Protein AF-A0ABD1KFH9-F1 (afdb_monomer_lite)

Organism: NCBI:txid363190

Sequence (187 aa):
MAISSPLLQLLVLVASTACGVHTNLSTFLCDWDARNDMNQAKSLRTSMKDCSDLSRLPSRIRLPVTKIQKADWESRPFQDRMAEILQSLRNLVQDVKDARKLVQAGCSSSLLERLEHNANSYQVILTHRTITVVIQQLYPTEVTSPPLTQKEPYEETDDLDKVLRYFDKLLSGRLEWLITELNLSCS

Foldseek 3Di:
DDPPDVVVVVVVVVVVVVVVLVVVLLCCLQPPVSLVVLLCLVVLLVLVVVPPPQQFQPFWAKAFDPPQDPVNLVVDALVVLLVVLLVRLVSLLVRLVVSLVVDDPDSSNVSSVSSNVSSVVVNCSSPPPVNVVLCCVLRPDDPPDDPPPPPGDIDIGRHVNVVSVSSSCSRVPSVVVSSVSSNPPRD

Secondary structure (DSSP, 8-state):
-----HHHHHHHHHHHHHHHHHHHHHHHHH-HHHHHHH-THHHHHHHHHH-TT-SS-SSPEEEE-----HHHHHTS-HHHHHHHHHHHHHHHHHHHHHHHTTSPTTHHHHHHHHHHHHHHHHHHHHT-HHHHHHHHHHS---S-PPP------EEEE--HHHHHHHHHHIIIIIIHHHHHHHGGG--

Structure (mmCIF, N/CA/C/O backbone):
data_AF-A0ABD1KFH9-F1
#
_entry.id   AF-A0ABD1KFH9-F1
#
loop_
_atom_site.group_PDB
_atom_site.id
_atom_site.type_symbol
_atom_site.label_atom_id
_atom_site.label_alt_id
_atom_site.label_comp_id
_atom_site.label_asym_id
_atom_site.label_entity_id
_atom_site.label_seq_id
_atom_site.pdbx_PDB_ins_code
_atom_site.Cartn_x
_atom_site.Cartn_y
_atom_site.Cartn_z
_atom_site.occupancy
_atom_site.B_iso_or_equiv
_atom_site.auth_seq_id
_atom_site.auth_comp_id
_atom_site.auth_asym_id
_atom_site.auth_atom_id
_atom_site.pdbx_PDB_model_num
ATOM 1 N N . MET A 1 1 ? 47.916 14.830 16.866 1.00 34.19 1 MET A N 1
ATOM 2 C CA . MET A 1 1 ? 47.254 16.135 16.658 1.00 34.19 1 MET A CA 1
ATOM 3 C C . MET A 1 1 ? 45.917 15.868 15.990 1.00 34.19 1 MET A C 1
ATOM 5 O O . MET A 1 1 ? 45.906 15.403 14.859 1.00 34.19 1 MET A O 1
ATOM 9 N N . ALA A 1 2 ? 44.811 16.037 16.716 1.00 47.78 2 ALA A N 1
ATOM 10 C CA . ALA A 1 2 ? 43.472 15.855 16.164 1.00 47.78 2 ALA A CA 1
ATOM 11 C C . ALA A 1 2 ? 43.100 17.117 15.377 1.00 47.78 2 ALA A C 1
ATOM 13 O O . ALA A 1 2 ? 43.014 18.200 15.950 1.00 47.78 2 ALA A O 1
ATOM 14 N N . ILE A 1 3 ? 42.935 16.992 14.061 1.00 44.94 3 ILE A N 1
ATOM 15 C CA . ILE A 1 3 ? 42.500 18.099 13.208 1.00 44.94 3 ILE A CA 1
ATOM 16 C C . ILE A 1 3 ? 40.976 18.191 13.349 1.00 44.94 3 ILE A C 1
ATOM 18 O O . ILE A 1 3 ? 40.230 17.576 12.591 1.00 44.94 3 ILE A O 1
ATOM 22 N N . SER A 1 4 ? 40.500 18.923 14.359 1.00 56.94 4 SER A N 1
ATOM 23 C CA . SER A 1 4 ? 39.080 19.245 14.531 1.00 56.94 4 SER A CA 1
ATOM 24 C C . SER A 1 4 ? 38.704 20.398 13.598 1.00 56.94 4 SER A C 1
ATOM 26 O O . SER A 1 4 ? 38.527 21.537 14.026 1.00 56.94 4 SER A O 1
ATOM 28 N N . SER A 1 5 ? 38.650 20.122 12.296 1.00 63.22 5 SER A N 1
ATOM 29 C CA . SER A 1 5 ? 38.118 21.082 11.332 1.00 63.22 5 SER A CA 1
ATOM 30 C C . SER A 1 5 ? 36.595 20.918 11.242 1.00 63.22 5 SER A C 1
ATOM 32 O O . SER A 1 5 ? 36.126 19.821 10.919 1.00 63.22 5 SER A O 1
ATOM 34 N N . PRO A 1 6 ? 35.804 21.979 11.485 1.00 62.78 6 PRO A N 1
ATOM 35 C CA . PRO A 1 6 ? 34.345 21.919 11.388 1.00 62.78 6 PRO A CA 1
ATOM 36 C C . PRO A 1 6 ? 33.874 21.595 9.962 1.00 62.78 6 PRO A C 1
ATOM 38 O O . PRO A 1 6 ? 32.821 20.994 9.788 1.00 62.78 6 PRO A O 1
ATOM 41 N N . LEU A 1 7 ? 34.683 21.905 8.940 1.00 58.53 7 LEU A N 1
ATOM 42 C CA . LEU A 1 7 ? 34.425 21.527 7.546 1.00 58.53 7 LEU A CA 1
ATOM 43 C C . LEU A 1 7 ? 34.559 20.016 7.316 1.00 58.53 7 LEU A C 1
ATOM 45 O O . LEU A 1 7 ? 33.756 19.439 6.593 1.00 58.53 7 LEU A O 1
ATOM 49 N N . LEU A 1 8 ? 35.531 19.361 7.960 1.00 58.06 8 LEU A N 1
ATOM 50 C CA . LEU A 1 8 ? 35.684 17.901 7.911 1.00 58.06 8 LEU A CA 1
ATOM 51 C C . LEU A 1 8 ? 34.534 17.201 8.642 1.00 58.06 8 LEU A C 1
ATOM 53 O O . LEU A 1 8 ? 34.023 16.204 8.148 1.00 58.06 8 LEU A O 1
ATOM 57 N N . GLN A 1 9 ? 34.078 17.751 9.770 1.00 58.88 9 GLN A N 1
ATOM 58 C CA . GLN A 1 9 ? 32.893 17.241 10.467 1.00 58.88 9 GLN A CA 1
ATOM 59 C C . GLN A 1 9 ? 31.622 17.411 9.624 1.00 58.88 9 GLN A C 1
ATOM 61 O O . GLN A 1 9 ? 30.823 16.480 9.548 1.00 58.88 9 GLN A O 1
ATOM 66 N N . LEU A 1 10 ? 31.467 18.545 8.929 1.00 57.22 10 LEU A N 1
ATOM 67 C CA . LEU A 1 10 ? 30.357 18.757 7.997 1.00 57.22 10 LEU A CA 1
ATOM 68 C C . LEU A 1 10 ? 30.408 17.772 6.823 1.00 57.22 10 LEU A C 1
ATOM 70 O O . LEU A 1 10 ? 29.393 17.172 6.492 1.00 57.22 10 LEU A O 1
ATOM 74 N N . LEU A 1 11 ? 31.582 17.562 6.222 1.00 54.56 11 LEU A N 1
ATOM 75 C CA . LEU A 1 11 ? 31.763 16.619 5.115 1.00 54.56 11 LEU A CA 1
ATOM 76 C C . LEU A 1 11 ? 31.495 15.171 5.544 1.00 54.56 11 LEU A C 1
ATOM 78 O O . LEU A 1 11 ? 30.876 14.429 4.790 1.00 54.56 11 LEU A O 1
ATOM 82 N N . VAL A 1 12 ? 31.885 14.778 6.760 1.00 58.19 12 VAL A N 1
ATOM 83 C CA . VAL A 1 12 ? 31.585 13.449 7.320 1.00 58.19 12 VAL A CA 1
ATOM 84 C C . VAL A 1 12 ? 30.091 13.289 7.615 1.00 58.19 12 VAL A C 1
ATOM 86 O O . VAL A 1 12 ? 29.535 12.228 7.338 1.00 58.19 12 VAL A O 1
ATOM 89 N N . LEU A 1 13 ? 29.402 14.325 8.105 1.00 50.19 13 LEU A N 1
ATOM 90 C CA . LEU A 1 13 ? 27.944 14.296 8.285 1.00 50.19 13 LEU A CA 1
ATOM 91 C C . LEU A 1 13 ? 27.195 14.241 6.944 1.00 50.19 13 LEU A C 1
ATOM 93 O O . LEU A 1 13 ? 26.239 13.483 6.796 1.00 50.19 13 LEU A O 1
ATOM 97 N N . VAL A 1 14 ? 27.639 14.997 5.941 1.00 52.28 14 VAL A N 1
ATOM 98 C CA . VAL A 1 14 ? 27.030 14.999 4.601 1.00 52.28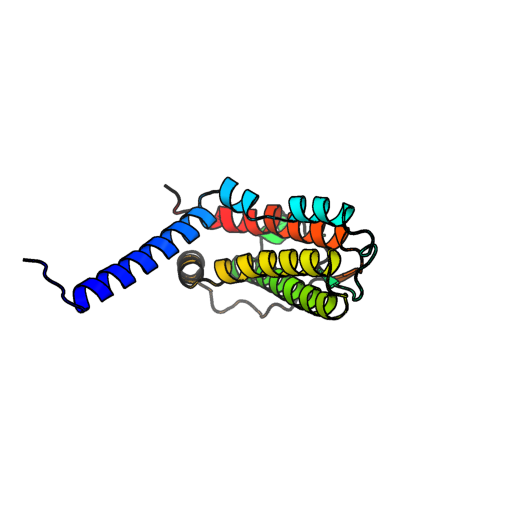 14 VAL A CA 1
ATOM 99 C C . VAL A 1 14 ? 27.292 13.673 3.884 1.00 52.28 14 VAL A C 1
ATOM 101 O O . VAL A 1 14 ? 26.379 13.110 3.289 1.00 52.28 14 VAL A O 1
ATOM 104 N N . ALA A 1 15 ? 28.500 13.119 3.994 1.00 49.00 15 ALA A N 1
ATOM 105 C CA . ALA A 1 15 ? 28.825 11.816 3.428 1.00 49.00 15 ALA A CA 1
ATOM 106 C C . ALA A 1 15 ? 28.076 10.677 4.134 1.00 49.00 15 ALA A C 1
ATOM 108 O O . ALA A 1 15 ? 27.590 9.775 3.465 1.00 49.00 15 ALA A O 1
ATOM 109 N N . SER A 1 16 ? 27.929 10.714 5.463 1.00 48.91 16 SER A N 1
ATOM 110 C CA . SER A 1 16 ? 27.213 9.666 6.211 1.00 48.91 16 SER A CA 1
ATOM 111 C C . SER A 1 16 ? 25.697 9.718 6.007 1.00 48.91 16 SER A C 1
ATOM 113 O O . SER A 1 16 ? 25.075 8.668 5.866 1.00 48.91 16 SER A O 1
ATOM 115 N N . THR A 1 17 ? 25.101 10.908 5.894 1.00 45.97 17 THR A N 1
ATOM 116 C CA . THR A 1 17 ? 23.682 11.058 5.520 1.00 45.97 17 THR A CA 1
ATOM 117 C C . THR A 1 17 ? 23.429 10.657 4.069 1.00 45.97 17 THR A C 1
ATOM 119 O O . THR A 1 17 ? 22.472 9.935 3.805 1.00 45.97 17 THR A O 1
ATOM 122 N N . ALA A 1 18 ? 24.312 11.028 3.136 1.00 45.12 18 ALA A N 1
ATOM 123 C CA . ALA A 1 18 ? 24.234 10.569 1.751 1.00 45.12 18 ALA A CA 1
ATOM 124 C C . ALA A 1 18 ? 24.382 9.042 1.652 1.00 45.12 18 ALA A C 1
ATOM 126 O O . ALA A 1 18 ? 23.597 8.402 0.958 1.00 45.12 18 ALA A O 1
ATOM 127 N N . CYS A 1 19 ? 25.325 8.447 2.387 1.00 41.94 19 CYS A N 1
ATOM 128 C CA . CYS A 1 19 ? 25.547 7.003 2.387 1.00 41.94 19 CYS A CA 1
ATOM 129 C C . CYS A 1 19 ? 24.371 6.250 3.033 1.00 41.94 19 CYS A C 1
ATOM 131 O O . CYS A 1 19 ? 23.867 5.308 2.436 1.00 41.94 19 CYS A O 1
ATOM 133 N N . GLY A 1 20 ? 23.852 6.707 4.181 1.00 49.06 20 GLY A N 1
ATOM 134 C CA . GLY A 1 20 ? 22.707 6.081 4.862 1.00 49.06 20 GLY A CA 1
ATOM 135 C C . GLY A 1 20 ? 21.381 6.183 4.094 1.00 49.06 20 GLY A C 1
ATOM 136 O O . GLY A 1 20 ? 20.550 5.278 4.135 1.00 49.06 20 GLY A O 1
ATOM 137 N N . VAL A 1 21 ? 21.181 7.267 3.339 1.00 50.03 21 VAL A N 1
ATOM 138 C CA . VAL A 1 21 ? 20.036 7.399 2.423 1.00 50.03 21 VAL A CA 1
ATOM 139 C C . VAL A 1 21 ? 20.216 6.499 1.195 1.00 50.03 21 VAL A C 1
ATOM 141 O O . VAL A 1 21 ? 19.254 5.869 0.758 1.00 50.03 21 VAL A O 1
ATOM 144 N N . HIS A 1 22 ? 21.442 6.375 0.675 1.00 50.69 22 HIS A N 1
ATOM 145 C CA . HIS A 1 22 ? 21.763 5.429 -0.396 1.00 50.69 22 HIS A CA 1
ATOM 146 C C . HIS A 1 22 ? 21.581 3.966 0.033 1.00 50.69 22 HIS A C 1
ATOM 148 O O . HIS A 1 22 ? 21.042 3.190 -0.754 1.00 50.69 22 HIS A O 1
ATOM 154 N N . THR A 1 23 ? 21.959 3.584 1.259 1.00 56.56 23 THR A N 1
A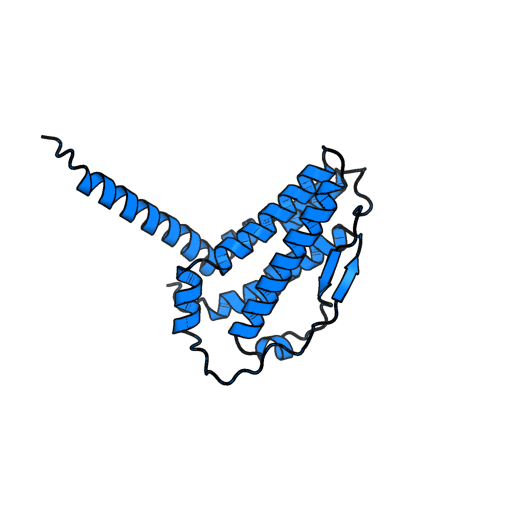TOM 155 C CA . THR A 1 23 ? 21.769 2.210 1.749 1.00 56.56 23 THR A CA 1
ATOM 156 C C . THR A 1 23 ? 20.291 1.867 1.880 1.00 56.56 23 THR A C 1
ATOM 15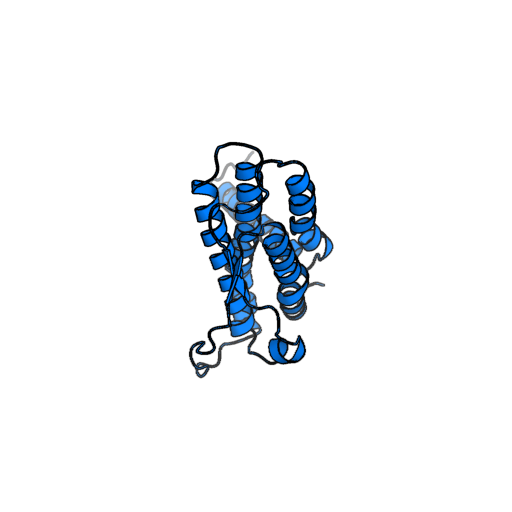8 O O . THR A 1 23 ? 19.872 0.851 1.348 1.00 56.56 23 THR A O 1
ATOM 161 N N . ASN A 1 24 ? 19.471 2.739 2.477 1.00 66.88 24 ASN A N 1
ATOM 162 C CA . ASN A 1 24 ? 18.040 2.466 2.662 1.00 66.88 24 ASN A CA 1
ATOM 163 C C . ASN A 1 24 ? 17.271 2.382 1.334 1.00 66.88 24 ASN A C 1
ATOM 165 O O . ASN A 1 24 ? 16.341 1.588 1.204 1.00 66.88 24 ASN A O 1
ATOM 169 N N . LEU A 1 25 ? 17.658 3.184 0.340 1.00 75.19 25 LEU A N 1
ATOM 170 C CA . LEU A 1 25 ? 17.024 3.175 -0.975 1.00 75.19 25 LEU A CA 1
ATOM 171 C C . LEU A 1 25 ? 17.464 1.990 -1.836 1.00 75.19 25 LEU A C 1
ATOM 173 O O . LEU A 1 25 ? 16.636 1.398 -2.522 1.00 75.19 25 LEU A O 1
ATOM 177 N N . SER A 1 26 ? 18.755 1.650 -1.792 1.00 75.38 26 SER A N 1
ATOM 178 C CA . SER A 1 26 ? 19.293 0.463 -2.460 1.00 75.38 26 SER A CA 1
ATOM 179 C C . SER A 1 26 ? 18.664 -0.799 -1.881 1.00 75.38 26 SER A C 1
ATOM 181 O O . SER A 1 26 ? 18.141 -1.614 -2.629 1.00 75.38 26 SER A O 1
ATOM 183 N N . THR A 1 27 ? 18.588 -0.906 -0.551 1.00 83.06 27 THR A N 1
ATOM 184 C CA . THR A 1 27 ? 17.855 -1.983 0.121 1.00 83.06 27 THR A CA 1
ATOM 185 C C . THR A 1 27 ? 16.394 -2.002 -0.323 1.00 83.06 27 THR A C 1
ATOM 187 O O . THR A 1 27 ? 15.903 -3.045 -0.725 1.00 83.06 27 THR A O 1
ATOM 190 N N . PHE A 1 28 ? 15.702 -0.859 -0.372 1.00 86.56 28 PHE A N 1
ATOM 191 C CA . PHE A 1 28 ? 14.324 -0.847 -0.861 1.00 86.56 28 PHE A CA 1
ATOM 192 C C . PHE A 1 28 ? 14.188 -1.334 -2.313 1.00 86.56 28 PHE A C 1
ATOM 194 O O . PHE A 1 28 ? 13.268 -2.085 -2.595 1.00 86.56 28 PHE A O 1
ATOM 201 N N . LEU A 1 29 ? 15.059 -0.939 -3.244 1.00 85.31 29 LEU A N 1
ATOM 202 C CA . LEU A 1 29 ? 14.936 -1.329 -4.658 1.00 85.31 29 LEU A CA 1
ATOM 203 C C . LEU A 1 29 ? 15.411 -2.764 -4.925 1.00 85.31 29 LEU A C 1
ATOM 205 O O . LEU A 1 29 ? 14.756 -3.504 -5.659 1.00 85.31 29 LEU A O 1
ATOM 209 N N . CYS A 1 30 ? 16.515 -3.170 -4.306 1.00 86.31 30 CYS A N 1
ATOM 210 C CA . CYS A 1 30 ? 17.215 -4.411 -4.626 1.00 86.31 30 CYS A CA 1
ATOM 211 C C . CYS A 1 30 ? 16.825 -5.592 -3.729 1.00 86.31 30 CYS A C 1
ATOM 213 O O . CYS A 1 30 ? 16.979 -6.738 -4.145 1.00 86.31 30 CYS A O 1
ATOM 215 N N . ASP A 1 31 ? 16.329 -5.341 -2.515 1.00 89.38 31 ASP A N 1
ATOM 216 C CA . ASP A 1 31 ? 16.048 -6.385 -1.530 1.00 89.38 31 ASP A CA 1
ATOM 217 C C . ASP A 1 31 ? 14.536 -6.616 -1.398 1.00 89.38 31 ASP A C 1
ATOM 219 O O . ASP A 1 31 ? 13.791 -5.825 -0.809 1.00 89.38 31 ASP A O 1
ATOM 223 N N . TRP A 1 32 ? 14.080 -7.721 -1.991 1.00 90.31 32 TRP A N 1
ATOM 224 C CA . TRP A 1 32 ? 12.686 -8.144 -1.902 1.00 90.31 32 TRP A CA 1
ATOM 225 C C . TRP A 1 32 ? 12.290 -8.522 -0.471 1.00 90.31 32 TRP A C 1
ATOM 227 O O . TRP A 1 32 ? 11.186 -8.172 -0.053 1.00 90.31 32 TRP A O 1
ATOM 237 N N . ASP A 1 33 ? 13.173 -9.176 0.290 1.00 90.75 33 ASP A N 1
ATOM 238 C CA . ASP A 1 33 ? 12.887 -9.577 1.670 1.00 90.75 33 ASP A CA 1
ATOM 239 C C . ASP A 1 33 ? 12.694 -8.333 2.545 1.00 90.75 33 ASP A C 1
ATOM 241 O O . ASP A 1 33 ? 11.712 -8.242 3.281 1.00 90.75 33 ASP A O 1
ATOM 245 N N . ALA A 1 34 ? 13.536 -7.308 2.380 1.00 90.31 34 ALA A N 1
ATOM 246 C CA . ALA A 1 34 ? 13.390 -6.043 3.098 1.00 90.31 34 ALA A CA 1
ATOM 247 C C . ALA A 1 34 ? 12.072 -5.316 2.771 1.00 90.31 34 ALA A C 1
ATOM 249 O O . ALA A 1 34 ? 11.430 -4.751 3.664 1.00 90.31 34 ALA A O 1
ATOM 250 N N . ARG A 1 35 ? 11.630 -5.328 1.504 1.00 92.38 35 ARG A N 1
ATOM 251 C CA . ARG A 1 35 ? 10.313 -4.782 1.126 1.00 92.38 35 ARG A CA 1
ATOM 252 C C . ARG A 1 35 ? 9.168 -5.601 1.702 1.00 92.38 35 ARG A C 1
ATOM 254 O O . ARG A 1 35 ? 8.205 -5.028 2.214 1.00 92.38 35 ARG A O 1
ATOM 261 N N . ASN A 1 36 ? 9.274 -6.924 1.639 1.00 91.94 36 ASN A N 1
ATOM 262 C CA . ASN A 1 36 ? 8.287 -7.837 2.193 1.00 91.94 36 ASN A CA 1
ATOM 263 C C . ASN A 1 36 ? 8.156 -7.662 3.717 1.00 91.94 36 ASN A C 1
ATOM 265 O O . ASN A 1 36 ? 7.039 -7.599 4.225 1.00 91.94 36 ASN A O 1
ATOM 269 N N . ASP A 1 37 ? 9.264 -7.470 4.432 1.00 91.75 37 ASP A N 1
ATOM 270 C CA . ASP A 1 37 ? 9.280 -7.167 5.867 1.00 91.75 37 ASP A CA 1
ATOM 271 C C . ASP A 1 37 ? 8.691 -5.785 6.179 1.00 91.75 37 ASP A C 1
ATOM 273 O O . ASP A 1 37 ? 7.995 -5.596 7.184 1.00 91.75 37 ASP A O 1
ATOM 277 N N . MET A 1 38 ? 8.916 -4.805 5.299 1.00 93.50 38 MET A N 1
ATOM 278 C CA . MET A 1 38 ? 8.298 -3.487 5.420 1.00 93.50 38 MET A CA 1
ATOM 279 C C . MET A 1 38 ? 6.784 -3.530 5.164 1.00 93.50 38 MET A C 1
ATOM 281 O O . MET A 1 38 ? 6.063 -2.664 5.661 1.00 93.50 38 MET A O 1
ATOM 285 N N . ASN A 1 39 ? 6.256 -4.501 4.417 1.00 95.69 39 ASN A N 1
ATOM 286 C CA . ASN A 1 39 ? 4.816 -4.682 4.240 1.00 95.69 39 ASN A CA 1
ATOM 287 C C . ASN A 1 39 ? 4.176 -5.258 5.515 1.00 95.69 39 ASN A C 1
ATOM 289 O O . ASN A 1 39 ? 4.085 -6.465 5.738 1.00 95.69 39 ASN A O 1
ATOM 293 N N . GLN A 1 40 ? 3.643 -4.369 6.354 1.00 96.75 40 GLN A N 1
ATOM 294 C CA . GLN A 1 40 ? 3.067 -4.763 7.636 1.00 96.75 40 GLN A CA 1
ATOM 295 C C . GLN A 1 40 ? 1.631 -5.292 7.531 1.00 96.75 40 GLN A C 1
ATOM 297 O O . GLN A 1 40 ? 1.046 -5.625 8.563 1.00 96.75 40 GLN A O 1
ATOM 302 N N . ALA A 1 41 ? 1.039 -5.410 6.336 1.00 95.75 41 ALA A N 1
ATOM 303 C CA . ALA A 1 41 ? -0.372 -5.766 6.176 1.00 95.75 41 ALA A CA 1
ATOM 304 C C . ALA A 1 41 ? -0.737 -7.081 6.884 1.00 95.75 41 ALA A C 1
ATOM 306 O O . ALA A 1 41 ? -1.740 -7.150 7.598 1.00 95.75 41 ALA A O 1
ATOM 307 N N . LYS A 1 42 ? 0.108 -8.114 6.770 1.00 94.62 42 LYS A N 1
ATOM 308 C CA . LYS A 1 42 ? -0.099 -9.399 7.457 1.00 94.62 42 LYS A CA 1
ATOM 309 C C . LYS A 1 42 ? -0.059 -9.258 8.982 1.00 94.62 42 LYS A C 1
ATOM 311 O O . LYS A 1 42 ? -0.916 -9.814 9.665 1.00 94.62 42 LYS A O 1
ATOM 316 N N . SER A 1 43 ? 0.901 -8.496 9.509 1.00 95.62 43 SER A N 1
ATOM 317 C CA . SER A 1 43 ? 1.018 -8.215 10.948 1.00 95.62 43 SER A CA 1
ATOM 318 C C . SER A 1 43 ? -0.196 -7.437 11.466 1.00 95.62 43 SER A C 1
ATOM 320 O O . SER A 1 43 ? -0.792 -7.816 12.472 1.00 95.62 43 SER A O 1
ATOM 322 N N . LEU A 1 44 ? -0.631 -6.409 10.732 1.00 95.94 44 LEU A N 1
ATOM 323 C CA . LEU A 1 44 ? -1.811 -5.605 11.058 1.00 95.94 44 LEU A CA 1
ATOM 324 C C . LEU A 1 44 ? -3.089 -6.448 11.073 1.00 95.94 44 LEU A C 1
ATOM 326 O O . LEU A 1 44 ? -3.887 -6.325 11.995 1.00 95.94 44 LEU A O 1
ATOM 330 N N . ARG A 1 45 ? -3.268 -7.359 10.108 1.00 93.94 45 ARG A N 1
ATOM 331 C CA . ARG A 1 45 ? -4.416 -8.285 10.083 1.00 93.94 45 ARG A CA 1
ATOM 332 C C . ARG A 1 45 ? -4.441 -9.220 11.289 1.00 93.94 45 ARG A C 1
ATOM 334 O O . ARG A 1 45 ? -5.521 -9.582 11.745 1.00 93.94 45 ARG A O 1
ATOM 341 N N . THR A 1 46 ? -3.276 -9.630 11.790 1.00 93.19 46 THR A N 1
ATOM 342 C CA . THR A 1 46 ? -3.184 -10.413 13.028 1.00 93.19 46 THR A CA 1
ATOM 343 C C . THR A 1 46 ? -3.586 -9.557 14.225 1.00 93.19 46 THR A C 1
ATOM 345 O O . THR A 1 46 ? -4.518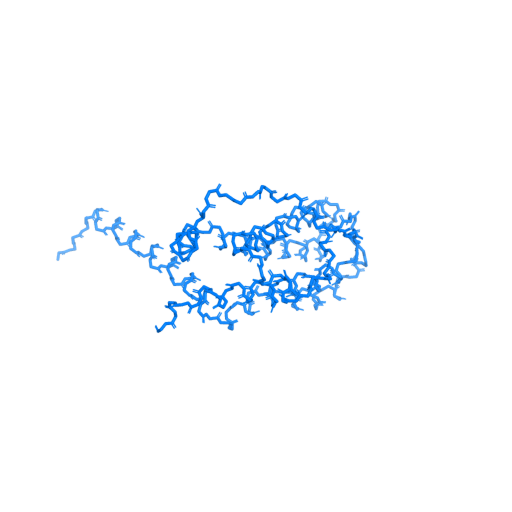 -9.938 14.921 1.00 93.19 46 THR A O 1
ATOM 348 N N . SER A 1 47 ? -2.983 -8.373 14.396 1.00 92.69 47 SER A N 1
ATOM 349 C CA . SER A 1 47 ? -3.315 -7.448 15.495 1.00 92.69 47 SER A CA 1
ATOM 350 C C . SER A 1 47 ? -4.780 -6.997 15.489 1.00 92.69 47 SER A C 1
ATOM 352 O O . SER A 1 47 ? -5.355 -6.752 16.541 1.00 92.69 47 SER A O 1
ATOM 354 N N . MET A 1 48 ? -5.411 -6.908 14.317 1.00 92.38 48 MET A N 1
ATOM 355 C CA . MET A 1 48 ? -6.830 -6.576 14.186 1.00 92.38 48 MET A CA 1
ATOM 356 C C . MET A 1 48 ? -7.733 -7.564 14.936 1.00 92.38 48 MET A C 1
ATOM 358 O O . MET A 1 48 ? -8.748 -7.149 15.482 1.00 92.38 48 MET A O 1
ATOM 362 N N . LYS A 1 49 ? -7.366 -8.852 14.998 1.00 88.31 49 LYS A N 1
ATOM 363 C CA . LYS A 1 49 ? -8.147 -9.871 15.722 1.00 88.31 49 LYS A CA 1
ATOM 364 C C . LYS A 1 49 ? -8.148 -9.647 17.233 1.00 88.31 49 LYS A C 1
ATOM 366 O O . LYS A 1 49 ? -9.085 -10.080 17.897 1.00 88.31 49 LYS A O 1
ATOM 371 N N . ASP A 1 50 ? -7.126 -8.968 17.743 1.00 87.94 50 ASP A N 1
ATOM 372 C CA . ASP A 1 50 ? -6.978 -8.646 19.162 1.00 87.94 50 ASP A CA 1
ATOM 373 C C . ASP A 1 50 ? -7.729 -7.351 19.531 1.00 87.94 50 ASP A C 1
ATOM 375 O O . ASP A 1 50 ? -8.000 -7.099 20.704 1.00 87.94 50 ASP A O 1
ATOM 379 N N . CYS A 1 51 ? -8.105 -6.531 18.539 1.00 88.00 51 CYS A N 1
ATOM 380 C CA . CYS A 1 51 ? -8.891 -5.316 18.737 1.00 88.00 51 CYS A CA 1
ATOM 381 C C . CYS A 1 51 ? -10.396 -5.613 18.615 1.00 88.00 51 CYS A C 1
ATOM 383 O O . CYS A 1 51 ? -10.989 -5.457 17.547 1.00 88.00 51 CYS A O 1
ATOM 385 N N . SER A 1 52 ? -11.037 -5.989 19.725 1.00 75.62 52 SER A N 1
ATOM 386 C CA . SER A 1 52 ? -12.482 -6.278 19.796 1.00 75.62 52 SER A CA 1
ATOM 387 C C . SER A 1 52 ? -13.386 -5.114 19.367 1.00 75.62 52 SER A C 1
ATOM 389 O O . SER A 1 52 ? -14.510 -5.337 18.920 1.00 75.62 52 SER A O 1
ATOM 391 N N . ASP A 1 53 ? -12.882 -3.883 19.447 1.00 73.69 53 ASP A N 1
ATOM 392 C CA . ASP A 1 53 ? -13.668 -2.662 19.243 1.00 73.69 53 ASP A CA 1
ATOM 393 C C . ASP A 1 53 ? -13.631 -2.159 17.789 1.00 73.69 53 ASP A C 1
ATOM 395 O O . ASP A 1 53 ? -14.172 -1.096 17.487 1.00 73.69 53 ASP A O 1
ATOM 399 N N . LEU A 1 54 ? -12.978 -2.891 16.876 1.00 78.25 54 LEU A N 1
ATOM 400 C CA . LEU A 1 54 ? -12.819 -2.489 15.476 1.00 78.25 54 LEU A CA 1
ATOM 401 C C . LEU A 1 54 ? -13.473 -3.460 14.485 1.00 78.25 54 LEU A C 1
ATOM 403 O O . LEU A 1 54 ? -12.876 -3.844 13.480 1.00 78.25 54 LEU A O 1
ATOM 407 N N . SER A 1 55 ? -14.728 -3.840 14.732 1.00 71.62 55 SER A N 1
ATOM 408 C CA . SER A 1 55 ? -15.490 -4.651 13.771 1.00 71.62 55 SER A CA 1
ATOM 409 C C . SER A 1 55 ? -15.744 -3.919 12.448 1.00 71.62 55 SER A C 1
ATOM 411 O O . SER A 1 55 ? -15.895 -4.559 11.409 1.00 71.62 55 SER A O 1
ATOM 413 N N . ARG A 1 56 ? -15.820 -2.582 12.491 1.00 87.25 56 ARG A N 1
ATOM 414 C CA . ARG A 1 56 ? -15.974 -1.681 11.343 1.00 87.25 56 ARG A CA 1
ATOM 415 C C . ARG A 1 56 ? -15.274 -0.359 11.622 1.00 87.25 56 ARG A C 1
ATOM 417 O O . ARG A 1 56 ? -15.212 0.088 12.765 1.00 87.25 56 ARG A O 1
ATOM 424 N N . LEU A 1 57 ? -14.772 0.269 10.570 1.00 90.94 57 LEU A N 1
ATOM 425 C CA . LEU A 1 57 ? -14.208 1.607 10.622 1.00 90.94 57 LEU A CA 1
ATOM 426 C C . LEU A 1 57 ? -15.319 2.644 10.854 1.00 90.94 57 LEU A C 1
ATOM 428 O O . LEU A 1 57 ? -16.413 2.505 10.306 1.00 90.94 57 LEU A O 1
ATOM 432 N N . PRO A 1 58 ? -15.050 3.706 11.632 1.00 89.88 58 PRO A N 1
ATOM 433 C CA . PRO A 1 58 ? -16.035 4.756 11.908 1.00 89.88 58 PRO A CA 1
ATOM 434 C C . PRO A 1 58 ? -16.332 5.648 10.693 1.00 89.88 58 PRO A C 1
ATOM 436 O O . PRO A 1 58 ? -17.348 6.338 10.664 1.00 89.88 58 PRO A O 1
ATOM 439 N N . SER A 1 59 ? -15.462 5.637 9.683 1.00 93.31 59 SER A N 1
ATOM 440 C CA . SER A 1 59 ? -15.679 6.255 8.378 1.00 93.31 59 SER A CA 1
ATOM 441 C C . SER A 1 59 ? -15.292 5.279 7.271 1.00 93.31 59 SER A C 1
ATOM 443 O O . SER A 1 59 ? -14.490 4.364 7.471 1.00 93.31 59 SER A O 1
ATOM 445 N N . ARG A 1 60 ? -15.885 5.463 6.089 1.00 94.00 60 ARG A N 1
ATOM 446 C CA . ARG A 1 60 ? -15.580 4.626 4.928 1.00 94.00 60 ARG A CA 1
ATOM 447 C C . ARG A 1 60 ? -14.285 5.075 4.263 1.00 94.00 60 ARG A C 1
ATOM 449 O O . ARG A 1 60 ? -14.049 6.269 4.103 1.00 94.00 60 ARG A O 1
ATOM 456 N N . ILE A 1 61 ? -13.501 4.100 3.823 1.00 94.00 61 ILE A N 1
ATOM 457 C CA . ILE A 1 61 ? -12.274 4.277 3.049 1.00 94.00 61 ILE A CA 1
ATOM 458 C C . ILE A 1 61 ? -12.570 4.005 1.577 1.00 94.00 61 ILE A C 1
ATOM 460 O O . ILE A 1 61 ? -13.270 3.042 1.250 1.00 94.00 61 ILE A O 1
ATOM 464 N N . ARG A 1 62 ? -12.019 4.835 0.688 1.00 92.00 62 ARG A N 1
ATOM 465 C CA . ARG A 1 62 ? -12.120 4.658 -0.763 1.00 92.00 62 ARG A CA 1
ATOM 466 C C . ARG A 1 62 ? -10.975 3.794 -1.267 1.00 92.00 62 ARG A C 1
ATOM 468 O O . ARG A 1 62 ? -9.806 4.158 -1.155 1.00 92.00 62 ARG A O 1
ATOM 475 N N . LEU A 1 63 ? -11.320 2.671 -1.880 1.00 90.44 63 LEU A N 1
ATOM 476 C CA . LEU A 1 63 ? -10.378 1.751 -2.501 1.00 90.44 63 LEU A CA 1
ATOM 477 C C . LEU A 1 63 ? -10.615 1.725 -4.016 1.00 90.44 63 LEU A C 1
ATOM 479 O O . LEU A 1 63 ? -11.761 1.586 -4.446 1.00 90.44 63 LEU A O 1
ATOM 483 N N . PRO A 1 64 ? -9.572 1.837 -4.849 1.00 86.44 64 PRO A N 1
ATOM 484 C CA . PRO A 1 64 ? -9.671 1.519 -6.267 1.00 86.44 64 PRO A CA 1
ATOM 485 C C . PRO A 1 64 ? -10.219 0.105 -6.487 1.00 86.44 64 PRO A C 1
ATOM 487 O O . PRO A 1 64 ? -9.797 -0.857 -5.838 1.00 86.44 64 PRO A O 1
ATOM 490 N N . VAL A 1 65 ? -11.152 -0.040 -7.427 1.00 80.88 65 VAL A N 1
ATOM 491 C CA . VAL A 1 65 ? -11.709 -1.344 -7.788 1.00 80.88 65 VAL A CA 1
ATOM 492 C C . VAL A 1 65 ? -10.624 -2.148 -8.505 1.00 80.88 65 VAL A C 1
ATOM 494 O O . VAL A 1 65 ? -10.249 -1.877 -9.645 1.00 80.88 65 VAL A O 1
ATOM 497 N N . THR A 1 66 ? -10.119 -3.177 -7.831 1.00 62.91 66 THR A N 1
ATOM 498 C CA . THR A 1 66 ? -9.035 -4.040 -8.323 1.00 62.91 66 THR A CA 1
ATOM 499 C C . THR A 1 66 ? -9.543 -5.044 -9.367 1.00 62.91 66 THR A C 1
ATOM 501 O O . THR A 1 66 ? -9.654 -6.239 -9.110 1.00 62.91 66 THR A O 1
ATOM 504 N N . LYS A 1 67 ? -9.881 -4.563 -10.571 1.00 59.81 67 LYS A N 1
ATOM 505 C CA . LYS A 1 67 ? -10.229 -5.401 -11.740 1.00 59.81 67 LYS A CA 1
ATOM 506 C C . LYS A 1 67 ? -9.394 -5.091 -12.982 1.00 59.81 67 LYS A C 1
ATOM 508 O O . LYS A 1 67 ? -9.860 -5.272 -14.100 1.00 59.81 67 LYS A O 1
ATOM 513 N N . ILE A 1 68 ? -8.172 -4.607 -12.805 1.00 60.84 68 ILE A N 1
ATOM 514 C CA . ILE A 1 68 ? -7.285 -4.377 -13.946 1.00 60.84 68 ILE A CA 1
ATOM 515 C C . ILE A 1 68 ? -6.436 -5.627 -14.114 1.00 60.84 68 ILE A C 1
ATOM 517 O O . ILE A 1 68 ? -5.741 -6.037 -13.181 1.00 60.84 68 ILE A O 1
ATOM 521 N N . GLN A 1 69 ? -6.549 -6.259 -15.280 1.00 76.25 69 GLN A N 1
ATOM 522 C CA . GLN A 1 69 ? -5.678 -7.365 -15.648 1.00 76.25 69 GLN A CA 1
ATOM 523 C C . GLN A 1 69 ? -4.244 -6.849 -15.706 1.00 76.25 69 GLN A C 1
ATOM 525 O O . GLN A 1 69 ? -4.001 -5.755 -16.208 1.00 76.25 69 GLN A O 1
ATOM 530 N N . LYS A 1 70 ? -3.292 -7.637 -15.197 1.00 82.62 70 LYS A N 1
ATOM 531 C CA . LYS A 1 70 ? -1.874 -7.258 -15.146 1.00 82.62 70 LYS A CA 1
ATOM 532 C C . LYS A 1 70 ? -1.373 -6.705 -16.491 1.00 82.62 70 LYS A C 1
ATOM 534 O O . LYS A 1 70 ? -0.759 -5.649 -16.506 1.00 82.62 70 LYS A O 1
ATOM 539 N N . ALA A 1 71 ? -1.729 -7.363 -17.596 1.00 84.25 71 ALA A N 1
ATOM 540 C CA . ALA A 1 71 ? -1.348 -6.951 -18.947 1.00 84.25 71 ALA A CA 1
ATOM 541 C C . ALA A 1 71 ? -1.851 -5.542 -19.322 1.00 84.25 71 ALA A C 1
ATOM 543 O O . ALA A 1 71 ? -1.070 -4.730 -19.808 1.00 84.25 71 ALA A O 1
ATOM 544 N N . ASP A 1 72 ? -3.121 -5.230 -19.037 1.00 83.62 72 ASP A N 1
ATOM 545 C CA . ASP A 1 72 ? -3.714 -3.908 -19.306 1.00 83.62 72 ASP A CA 1
ATOM 546 C C . ASP A 1 72 ? -3.100 -2.808 -18.428 1.00 83.62 72 ASP A C 1
ATOM 548 O O . ASP A 1 72 ? -3.120 -1.623 -18.767 1.00 83.62 72 ASP A O 1
ATOM 552 N N . TRP A 1 73 ? -2.615 -3.187 -17.244 1.00 86.56 73 TRP A N 1
ATOM 553 C CA . TRP A 1 73 ? -1.922 -2.268 -16.356 1.00 86.56 73 TRP A CA 1
ATOM 554 C C . TRP A 1 73 ? -0.510 -1.992 -16.872 1.00 86.56 73 TRP A C 1
ATOM 556 O O . TRP A 1 73 ? -0.168 -0.834 -17.081 1.00 86.56 73 TRP A O 1
ATOM 566 N N . GLU A 1 74 ? 0.280 -3.037 -17.140 1.00 87.00 74 GLU A N 1
ATOM 567 C CA . GLU A 1 74 ? 1.674 -2.945 -17.603 1.00 87.00 74 GLU A CA 1
ATOM 568 C C . GLU A 1 74 ? 1.823 -2.285 -18.978 1.00 87.00 74 GLU A C 1
ATOM 570 O O . GLU A 1 74 ? 2.868 -1.704 -19.256 1.00 87.00 74 GLU A O 1
ATOM 575 N N . SER A 1 75 ? 0.781 -2.290 -19.817 1.00 87.12 75 SER A N 1
ATOM 576 C CA . SER A 1 75 ? 0.795 -1.561 -21.091 1.00 87.12 75 SER A CA 1
ATOM 577 C C . SER A 1 75 ? 0.744 -0.034 -20.938 1.00 87.12 75 SER A C 1
ATOM 579 O O . SER A 1 75 ? 0.923 0.680 -21.924 1.00 87.12 75 SER A O 1
ATOM 581 N N . ARG A 1 76 ? 0.443 0.491 -19.741 1.00 87.38 76 ARG A N 1
ATOM 582 C CA . ARG A 1 76 ? 0.393 1.937 -19.476 1.00 87.38 76 ARG A CA 1
ATOM 583 C C . ARG A 1 76 ? 1.805 2.511 -19.292 1.00 87.38 76 ARG A C 1
ATOM 585 O O . ARG A 1 76 ? 2.684 1.812 -18.774 1.00 87.38 76 ARG A O 1
ATOM 592 N N . PRO A 1 77 ? 2.022 3.801 -19.612 1.00 88.25 77 PRO A N 1
ATOM 593 C CA . PRO A 1 77 ? 3.273 4.486 -19.304 1.00 88.25 77 PRO A CA 1
ATOM 594 C C . PRO A 1 77 ? 3.700 4.285 -17.845 1.00 88.25 77 PRO A C 1
ATOM 596 O O . PRO A 1 77 ? 2.870 4.272 -16.931 1.00 88.25 77 PRO A O 1
ATOM 599 N N . PHE A 1 78 ? 5.006 4.136 -17.617 1.00 88.00 78 PHE A N 1
ATOM 600 C CA . PHE A 1 78 ? 5.562 3.930 -16.277 1.00 88.00 78 PHE A CA 1
ATOM 601 C C . PHE A 1 78 ? 5.126 5.040 -15.304 1.00 88.00 78 PHE A C 1
ATOM 603 O O . PHE A 1 78 ? 4.751 4.772 -14.163 1.00 88.00 78 PHE A O 1
ATOM 610 N N . GLN A 1 79 ? 5.119 6.291 -15.771 1.00 86.75 79 GLN A N 1
ATOM 611 C CA . GLN A 1 79 ? 4.746 7.461 -14.978 1.00 86.75 79 GLN A CA 1
ATOM 612 C C . GLN A 1 79 ? 3.279 7.410 -14.533 1.00 86.75 79 GLN A C 1
ATOM 614 O O . GLN A 1 79 ? 2.985 7.770 -13.394 1.00 86.75 79 GLN A O 1
ATOM 619 N N . ASP A 1 80 ? 2.377 6.912 -15.383 1.00 87.31 80 ASP A N 1
ATOM 620 C CA . ASP A 1 80 ? 0.955 6.769 -15.052 1.00 87.31 80 ASP A CA 1
ATOM 621 C C . ASP A 1 80 ? 0.753 5.710 -13.968 1.00 87.31 80 ASP A C 1
ATOM 623 O O . ASP A 1 80 ? 0.066 5.949 -12.974 1.00 87.31 80 ASP A O 1
ATOM 627 N N . ARG A 1 81 ? 1.424 4.562 -14.110 1.00 90.06 81 ARG A N 1
ATOM 628 C CA . ARG A 1 81 ? 1.410 3.481 -13.114 1.00 90.06 81 ARG A CA 1
ATOM 629 C C . ARG A 1 81 ? 1.977 3.930 -11.768 1.00 90.06 81 ARG A C 1
ATOM 631 O O . ARG A 1 81 ? 1.402 3.640 -10.718 1.00 90.06 81 ARG A O 1
ATOM 638 N N . MET A 1 82 ? 3.072 4.689 -11.791 1.00 90.38 82 MET A N 1
ATOM 639 C CA . MET A 1 82 ? 3.671 5.282 -10.595 1.00 90.38 82 MET A CA 1
ATOM 640 C C . MET A 1 82 ? 2.720 6.283 -9.925 1.00 90.38 82 MET A C 1
ATOM 642 O O . MET A 1 82 ? 2.520 6.242 -8.707 1.00 90.38 82 MET A O 1
ATOM 646 N N . ALA A 1 83 ? 2.102 7.168 -10.711 1.00 89.75 83 ALA A N 1
ATOM 647 C CA . ALA A 1 83 ? 1.141 8.148 -10.217 1.00 89.75 83 ALA A CA 1
ATOM 648 C C . ALA A 1 83 ? -0.090 7.475 -9.589 1.00 89.75 83 ALA A C 1
ATOM 650 O O . ALA A 1 83 ? -0.562 7.917 -8.541 1.00 89.75 83 ALA A O 1
ATOM 651 N N . GLU A 1 84 ? -0.571 6.382 -10.178 1.00 89.94 84 GLU A N 1
ATOM 652 C CA . GLU A 1 84 ? -1.690 5.584 -9.674 1.00 89.94 84 GLU A CA 1
ATOM 653 C C . GLU A 1 84 ? -1.387 4.951 -8.301 1.00 89.94 84 GLU A C 1
ATOM 655 O O . GLU A 1 84 ? -2.207 5.040 -7.378 1.00 89.94 84 GLU A O 1
ATOM 660 N N . ILE A 1 85 ? -0.190 4.374 -8.118 1.00 92.12 85 ILE A N 1
ATOM 661 C CA . ILE A 1 85 ? 0.256 3.821 -6.826 1.00 92.12 85 ILE A CA 1
ATOM 662 C C . ILE A 1 85 ? 0.377 4.933 -5.779 1.00 92.12 85 ILE A C 1
ATOM 664 O O . ILE A 1 85 ? -0.165 4.809 -4.677 1.00 92.12 85 ILE A O 1
ATOM 668 N N . LEU A 1 86 ? 1.039 6.043 -6.120 1.00 93.75 86 LEU A N 1
ATOM 669 C CA . LEU A 1 86 ? 1.197 7.188 -5.219 1.00 93.75 86 LEU A CA 1
ATOM 670 C C . LEU A 1 86 ? -0.154 7.778 -4.803 1.00 93.75 86 LEU A C 1
ATOM 672 O O . LEU A 1 86 ? -0.360 8.087 -3.628 1.00 93.75 86 LEU A O 1
ATOM 676 N N . GLN A 1 87 ? -1.091 7.911 -5.742 1.00 92.38 87 GLN A N 1
ATOM 677 C CA . GLN A 1 87 ? -2.430 8.409 -5.450 1.00 92.38 87 GLN A CA 1
ATOM 678 C C . GLN A 1 87 ? -3.205 7.441 -4.550 1.00 92.38 87 GLN A C 1
ATOM 680 O O . GLN A 1 87 ? -3.888 7.885 -3.627 1.00 92.38 87 GLN A O 1
ATOM 685 N N . SER A 1 88 ? -3.069 6.133 -4.775 1.00 92.75 88 SER A N 1
ATOM 686 C CA . SER A 1 88 ? -3.676 5.100 -3.932 1.00 92.75 88 SER A CA 1
ATOM 687 C C . SER A 1 88 ? -3.168 5.162 -2.493 1.00 92.75 88 SER A C 1
ATOM 689 O O . SER A 1 88 ? -3.969 5.163 -1.559 1.00 92.75 88 SER A O 1
ATOM 691 N N . LEU A 1 89 ? -1.850 5.274 -2.305 1.00 95.56 89 LEU A N 1
ATOM 692 C CA . LEU A 1 89 ? -1.244 5.416 -0.980 1.00 95.56 89 LEU A CA 1
ATOM 693 C C . LEU A 1 89 ? -1.679 6.719 -0.297 1.00 95.56 89 LEU A C 1
ATOM 695 O O . LEU A 1 89 ? -2.019 6.705 0.884 1.00 95.56 89 LEU A O 1
ATOM 699 N N . ARG A 1 90 ? -1.715 7.834 -1.038 1.00 95.12 90 ARG A N 1
ATOM 700 C CA . ARG A 1 90 ? -2.156 9.138 -0.522 1.00 95.12 90 ARG A CA 1
ATOM 701 C C . ARG A 1 90 ? -3.600 9.096 -0.037 1.00 95.12 90 ARG A C 1
ATOM 703 O O . ARG A 1 90 ? -3.882 9.561 1.065 1.00 95.12 90 ARG A O 1
ATOM 710 N N . ASN A 1 91 ? -4.496 8.530 -0.845 1.00 94.12 91 ASN A N 1
ATOM 711 C CA . ASN A 1 91 ? -5.901 8.366 -0.481 1.00 94.12 91 ASN A CA 1
ATOM 712 C C . ASN A 1 91 ? -6.041 7.488 0.764 1.00 94.12 91 ASN A C 1
ATOM 714 O O . ASN A 1 91 ? -6.745 7.871 1.691 1.00 94.12 91 ASN A O 1
ATOM 718 N N . LEU A 1 92 ? -5.321 6.362 0.817 1.00 95.44 92 LEU A N 1
ATOM 719 C CA . LEU A 1 92 ? -5.351 5.465 1.968 1.00 95.44 92 LEU A CA 1
ATOM 720 C C . LEU A 1 92 ? -4.878 6.166 3.247 1.00 95.44 92 LEU A C 1
ATOM 722 O O . LEU A 1 92 ? -5.562 6.094 4.260 1.00 95.44 92 LEU A O 1
ATOM 726 N N . VAL A 1 93 ? -3.745 6.873 3.205 1.00 96.81 93 VAL A N 1
ATOM 727 C CA . VAL A 1 93 ? -3.235 7.626 4.362 1.00 96.81 93 VAL A CA 1
ATOM 728 C C . VAL A 1 93 ? -4.249 8.661 4.832 1.00 96.81 93 VAL A C 1
ATOM 730 O O . VAL A 1 93 ? -4.509 8.749 6.029 1.00 96.81 93 VAL A O 1
ATOM 733 N N . GLN A 1 94 ? -4.843 9.421 3.911 1.00 96.81 94 GLN A N 1
ATOM 734 C CA . GLN A 1 94 ? -5.822 10.443 4.264 1.00 96.81 94 GLN A CA 1
ATOM 735 C C . GLN A 1 94 ? -7.085 9.830 4.884 1.00 96.81 94 GLN A C 1
ATOM 737 O O . GLN A 1 94 ? -7.490 10.237 5.972 1.00 96.81 94 GLN A O 1
ATOM 742 N N . ASP A 1 95 ? -7.666 8.822 4.236 1.00 96.25 95 ASP A N 1
ATOM 743 C CA . ASP A 1 95 ? -8.907 8.193 4.685 1.00 96.25 95 ASP A CA 1
ATOM 744 C C . ASP A 1 95 ? -8.699 7.446 6.030 1.00 96.25 95 ASP A C 1
ATOM 746 O O . ASP A 1 95 ? -9.539 7.544 6.926 1.00 96.25 95 ASP A O 1
ATOM 750 N N . VAL A 1 96 ? -7.554 6.770 6.234 1.00 96.12 96 VAL A N 1
ATOM 751 C CA . VAL A 1 96 ? -7.192 6.123 7.518 1.00 96.12 96 VAL A CA 1
ATOM 752 C C . VAL A 1 96 ? -6.972 7.158 8.617 1.00 96.12 96 VAL A C 1
ATOM 754 O O . VAL A 1 96 ? -7.441 6.970 9.741 1.00 96.12 96 VAL A O 1
ATOM 757 N N . LYS A 1 97 ? -6.290 8.264 8.309 1.00 96.25 97 LYS A N 1
ATOM 758 C CA . LYS A 1 97 ? -6.075 9.361 9.256 1.00 96.25 97 LYS A CA 1
ATOM 759 C C . LYS A 1 97 ? -7.397 9.977 9.704 1.00 96.25 97 LYS A C 1
ATOM 761 O O . LYS A 1 97 ? -7.557 10.292 10.882 1.00 96.25 97 LYS A O 1
ATOM 766 N N . ASP A 1 98 ? -8.345 10.140 8.788 1.00 95.56 98 ASP A N 1
ATOM 767 C CA . ASP A 1 98 ? -9.670 10.662 9.109 1.00 95.56 98 ASP A CA 1
ATOM 768 C C . ASP A 1 98 ? -10.502 9.660 9.916 1.00 95.56 98 ASP A C 1
ATOM 770 O O . ASP A 1 98 ? -11.119 10.059 10.903 1.00 95.56 98 ASP A O 1
ATOM 774 N N . ALA A 1 99 ? -10.437 8.363 9.596 1.00 94.00 99 ALA A N 1
ATOM 775 C CA . ALA A 1 99 ? -11.041 7.314 10.417 1.00 94.00 99 ALA A CA 1
ATOM 776 C C . ALA A 1 99 ? -10.462 7.300 11.840 1.00 94.00 99 ALA A C 1
ATOM 778 O O . ALA A 1 99 ? -11.208 7.247 12.816 1.00 94.00 99 ALA A O 1
ATOM 779 N N . ARG A 1 100 ? -9.135 7.414 11.977 1.00 94.88 100 ARG A N 1
ATOM 780 C CA . ARG A 1 100 ? -8.433 7.400 13.269 1.00 94.88 100 ARG A CA 1
ATOM 781 C C . ARG A 1 100 ? -8.893 8.516 14.204 1.00 94.88 100 ARG A C 1
ATOM 783 O O . ARG A 1 100 ? -9.047 8.263 15.392 1.00 94.88 100 ARG A O 1
ATOM 790 N N . LYS A 1 101 ? -9.177 9.716 13.685 1.00 95.31 101 LYS A N 1
ATOM 791 C CA . LYS A 1 101 ? -9.699 10.848 14.483 1.00 95.31 101 LYS A CA 1
ATOM 792 C C . LYS A 1 101 ? -11.045 10.553 15.157 1.00 95.31 101 LYS A C 1
ATOM 794 O O . LYS A 1 101 ? -11.406 11.254 16.097 1.00 95.31 101 LYS A O 1
ATOM 799 N N . LEU A 1 102 ? -11.791 9.568 14.658 1.00 94.12 102 LEU A N 1
ATOM 800 C CA . LEU A 1 102 ? -13.116 9.193 15.155 1.00 94.12 102 LEU A CA 1
ATOM 801 C C . LEU A 1 102 ? -13.074 8.002 16.125 1.00 94.12 102 LEU A C 1
ATOM 803 O O . LEU A 1 102 ? -14.095 7.664 16.720 1.00 94.12 102 LEU A O 1
ATOM 807 N N . VAL A 1 103 ? -11.917 7.355 16.284 1.00 91.12 103 VAL A N 1
ATOM 808 C CA . VAL A 1 103 ? -11.727 6.223 17.196 1.00 91.12 103 VAL A CA 1
ATOM 809 C C . VAL A 1 103 ? -11.156 6.723 18.522 1.00 91.12 103 VAL A C 1
ATOM 811 O O . VAL A 1 103 ? -10.306 7.610 18.555 1.00 91.12 103 VAL A O 1
ATOM 814 N N . GLN A 1 104 ? -11.603 6.138 19.633 1.00 87.56 104 GLN A N 1
ATOM 815 C CA . GLN A 1 104 ? -11.007 6.400 20.943 1.00 87.56 104 GLN A CA 1
ATOM 816 C C . GLN A 1 104 ? -9.566 5.870 21.024 1.00 87.56 104 GLN A C 1
ATOM 818 O O . GLN A 1 104 ? -9.184 4.918 20.339 1.00 87.56 104 GLN A O 1
ATOM 823 N N . ALA A 1 105 ? -8.755 6.471 21.894 1.00 88.56 105 ALA A N 1
ATOM 824 C CA . ALA A 1 105 ? -7.417 5.962 22.171 1.00 88.56 105 ALA A CA 1
ATOM 825 C C . ALA A 1 105 ? -7.490 4.499 22.649 1.00 88.56 105 ALA A C 1
ATOM 827 O O . ALA A 1 105 ? -8.305 4.160 23.503 1.00 88.56 105 ALA A O 1
ATOM 828 N N . GLY A 1 106 ? -6.645 3.631 22.090 1.00 90.81 106 GLY A N 1
ATOM 829 C CA . GLY A 1 106 ? -6.667 2.197 22.380 1.00 90.81 106 GLY A CA 1
ATOM 830 C C . GLY A 1 106 ? -6.122 1.351 21.231 1.00 90.81 106 GLY A C 1
ATOM 831 O O . GLY A 1 106 ? -5.450 1.869 20.333 1.00 90.81 106 GLY A O 1
ATOM 832 N N . CYS A 1 107 ? -6.439 0.051 21.253 1.00 92.50 107 CYS A N 1
ATOM 833 C CA . CYS A 1 107 ? -5.986 -0.939 20.263 1.00 92.50 107 CYS A CA 1
ATOM 834 C C . CYS A 1 107 ? -6.293 -0.485 18.830 1.00 92.50 107 CYS A C 1
ATOM 836 O O . CYS A 1 107 ? -5.401 -0.361 17.993 1.00 92.50 107 CYS A O 1
ATOM 838 N N . SER A 1 108 ? -7.555 -0.131 18.596 1.00 91.44 108 SER A N 1
ATOM 839 C CA . SER A 1 108 ? -8.093 0.358 17.331 1.00 91.44 108 SER A CA 1
ATOM 840 C C . SER A 1 108 ? -7.341 1.581 16.787 1.00 91.44 108 SER A C 1
ATOM 842 O O . SER A 1 108 ? -6.924 1.587 15.631 1.00 91.44 108 SER A O 1
ATOM 844 N N . SER A 1 109 ? -7.096 2.598 17.623 1.00 93.94 109 SER A N 1
ATOM 845 C CA . SER A 1 109 ? -6.343 3.794 17.218 1.00 93.94 109 SER A CA 1
ATOM 846 C C . SER A 1 109 ? -4.884 3.470 16.883 1.00 93.94 109 SER A C 1
ATOM 848 O O . SER A 1 109 ? -4.363 3.974 15.889 1.00 93.94 109 SER A O 1
ATOM 850 N N . SER A 1 110 ? -4.227 2.621 17.681 1.00 94.94 110 SER A N 1
ATOM 851 C CA . SER A 1 110 ? -2.840 2.201 17.433 1.00 94.94 110 SER A CA 1
ATOM 852 C C . SER A 1 110 ? -2.712 1.392 16.138 1.00 94.94 110 SER A C 1
ATOM 854 O O . SER A 1 110 ? -1.773 1.582 15.366 1.00 94.94 110 SER A O 1
ATOM 856 N N . LEU A 1 111 ? -3.687 0.528 15.849 1.00 95.31 111 LEU A N 1
ATOM 857 C CA . LEU A 1 111 ? -3.732 -0.243 14.612 1.00 95.31 111 LEU A CA 1
ATOM 858 C C . LEU A 1 111 ? -3.844 0.665 13.378 1.00 95.31 111 LEU A C 1
ATOM 860 O O . LEU A 1 111 ? -3.095 0.489 12.416 1.00 95.31 111 LEU A O 1
ATOM 864 N N . LEU A 1 112 ? -4.742 1.655 13.420 1.00 95.81 112 LEU A N 1
ATOM 865 C CA . LEU A 1 112 ? -4.906 2.627 12.335 1.00 95.81 112 LEU A CA 1
ATOM 866 C C . LEU A 1 112 ? -3.679 3.526 12.178 1.00 95.81 112 LEU A C 1
ATOM 868 O O . LEU A 1 112 ? -3.281 3.817 11.055 1.00 95.81 112 LEU A O 1
ATOM 872 N N . GLU A 1 113 ? -3.040 3.919 13.278 1.00 96.81 113 GLU A N 1
ATOM 873 C CA . GLU A 1 113 ? -1.790 4.679 13.239 1.00 96.81 113 GLU A CA 1
ATOM 874 C C . GLU A 1 113 ? -0.660 3.895 12.567 1.00 96.81 113 GLU A C 1
ATOM 876 O O . GLU A 1 113 ? 0.055 4.445 11.731 1.00 96.81 113 GLU A O 1
ATOM 881 N N . ARG A 1 114 ? -0.519 2.601 12.872 1.00 97.38 114 ARG A N 1
ATOM 882 C CA . ARG A 1 114 ? 0.479 1.743 12.219 1.00 97.38 114 ARG A CA 1
ATOM 883 C C . ARG A 1 114 ? 0.206 1.593 10.722 1.00 97.38 114 ARG A C 1
ATOM 885 O O . ARG A 1 114 ? 1.150 1.643 9.938 1.00 97.38 114 ARG A O 1
ATOM 892 N N . LEU A 1 115 ? -1.059 1.451 10.316 1.00 97.00 115 LEU A N 1
ATOM 893 C CA . LEU A 1 115 ? -1.436 1.422 8.899 1.00 97.00 115 LEU A CA 1
ATOM 894 C C . LEU A 1 115 ? -1.118 2.752 8.198 1.00 97.00 115 LEU A C 1
ATOM 896 O O . LEU A 1 115 ? -0.489 2.746 7.141 1.00 97.00 115 LEU A O 1
ATOM 900 N N . GLU A 1 116 ? -1.511 3.882 8.797 1.00 97.50 116 GLU A N 1
ATOM 901 C CA . GLU A 1 116 ? -1.210 5.231 8.298 1.00 97.50 116 GLU A CA 1
ATOM 902 C C . GLU A 1 116 ? 0.300 5.413 8.119 1.00 97.50 116 GLU A C 1
ATOM 904 O O . GLU A 1 116 ? 0.762 5.805 7.048 1.00 97.50 116 GLU A O 1
ATOM 909 N N . HIS A 1 117 ? 1.076 5.074 9.150 1.00 97.62 117 HIS A N 1
ATOM 910 C CA . HIS A 1 117 ? 2.525 5.196 9.135 1.00 97.62 117 HIS A CA 1
ATOM 911 C C . HIS A 1 117 ? 3.156 4.309 8.062 1.00 97.62 117 HIS A C 1
ATOM 913 O O . HIS A 1 117 ? 3.974 4.791 7.283 1.00 97.62 117 HIS A O 1
ATOM 919 N N . ASN A 1 118 ? 2.752 3.039 7.968 1.00 96.94 118 ASN A N 1
ATOM 920 C CA . ASN A 1 118 ? 3.320 2.117 6.994 1.00 96.94 118 ASN A CA 1
ATOM 921 C C . ASN A 1 118 ? 3.042 2.576 5.555 1.00 96.94 118 ASN A C 1
ATOM 923 O O . ASN A 1 118 ? 3.975 2.663 4.761 1.00 96.94 118 ASN A O 1
ATOM 927 N N . ALA A 1 119 ? 1.805 2.972 5.238 1.00 96.88 119 ALA A N 1
ATOM 928 C CA . ALA A 1 119 ? 1.456 3.515 3.924 1.00 96.88 119 ALA A CA 1
ATOM 929 C C . ALA A 1 119 ? 2.173 4.845 3.618 1.00 96.88 119 ALA A C 1
ATOM 931 O O . ALA A 1 119 ? 2.576 5.088 2.477 1.00 96.88 119 ALA A O 1
ATOM 932 N N . ASN A 1 120 ? 2.368 5.704 4.622 1.00 96.50 120 ASN A N 1
ATOM 933 C CA . ASN A 1 120 ? 3.125 6.945 4.473 1.00 96.50 120 ASN A CA 1
ATOM 934 C C . ASN A 1 120 ? 4.618 6.687 4.209 1.00 96.50 120 ASN A C 1
ATOM 936 O O . ASN A 1 120 ? 5.213 7.382 3.387 1.00 96.50 120 ASN A O 1
ATOM 940 N N . SER A 1 121 ? 5.218 5.668 4.831 1.00 95.06 121 SER A N 1
ATOM 941 C CA . SER A 1 121 ? 6.617 5.295 4.584 1.00 95.06 121 SER A CA 1
ATOM 942 C C . SER A 1 121 ? 6.868 4.947 3.116 1.00 95.06 121 SER A C 1
ATOM 944 O O . SER A 1 121 ? 7.831 5.443 2.533 1.00 95.06 121 SER A O 1
ATOM 946 N N . TYR A 1 122 ? 5.960 4.203 2.471 1.00 94.44 122 TYR A N 1
ATOM 947 C CA . TYR A 1 122 ? 6.049 3.953 1.027 1.00 94.44 122 TYR A CA 1
ATOM 948 C C . TYR A 1 122 ? 5.968 5.244 0.205 1.00 94.44 122 TYR A C 1
ATOM 950 O O . TYR A 1 122 ? 6.734 5.403 -0.740 1.00 94.44 122 TYR A O 1
ATOM 958 N N . GLN A 1 123 ? 5.098 6.198 0.562 1.00 93.25 123 GLN A N 1
ATOM 959 C CA . GLN A 1 123 ? 5.032 7.484 -0.151 1.00 93.25 123 GLN A CA 1
ATOM 960 C C . GLN A 1 123 ? 6.339 8.267 -0.043 1.00 93.25 123 GLN A C 1
ATOM 962 O O . GLN A 1 123 ? 6.810 8.798 -1.047 1.00 93.25 123 GLN A O 1
ATOM 967 N N . VAL A 1 124 ? 6.935 8.330 1.150 1.00 91.62 124 VAL A N 1
ATOM 968 C CA . VAL A 1 124 ? 8.208 9.032 1.377 1.00 91.62 124 VAL A CA 1
ATOM 969 C C . VAL A 1 124 ? 9.326 8.413 0.541 1.00 91.62 124 VAL A C 1
ATOM 971 O O . VAL A 1 124 ? 10.101 9.140 -0.075 1.00 91.62 124 VAL A O 1
ATOM 974 N N . ILE A 1 125 ? 9.381 7.082 0.468 1.00 89.94 125 ILE A N 1
ATOM 975 C CA . ILE A 1 125 ? 10.378 6.370 -0.334 1.00 89.94 125 ILE A CA 1
ATOM 976 C C . ILE A 1 125 ? 10.146 6.634 -1.825 1.00 89.94 125 ILE A C 1
ATOM 978 O O . ILE A 1 125 ? 11.043 7.108 -2.514 1.00 89.94 125 ILE A O 1
ATOM 982 N N . LEU A 1 126 ? 8.931 6.404 -2.322 1.00 89.81 126 LEU A N 1
ATOM 983 C CA . LEU A 1 126 ? 8.598 6.524 -3.745 1.00 89.81 126 LEU A CA 1
ATOM 984 C C . LEU A 1 126 ? 8.684 7.957 -4.285 1.00 89.81 126 LEU A C 1
ATOM 986 O O . LEU A 1 126 ? 8.827 8.150 -5.488 1.00 89.81 126 LEU A O 1
ATOM 990 N N . THR A 1 127 ? 8.614 8.963 -3.413 1.00 90.06 127 THR A N 1
ATOM 991 C CA . THR A 1 127 ? 8.805 10.377 -3.776 1.00 90.06 127 THR A CA 1
ATOM 992 C C . THR A 1 127 ? 10.216 10.886 -3.480 1.00 90.06 127 THR A C 1
ATOM 994 O O . THR A 1 127 ? 10.523 12.054 -3.735 1.00 90.06 127 THR A O 1
ATOM 997 N N . HIS A 1 128 ? 11.099 10.023 -2.969 1.00 88.94 128 HIS A N 1
ATOM 998 C CA . HIS A 1 128 ? 12.473 10.385 -2.674 1.00 88.94 128 HIS A CA 1
ATOM 999 C C . HIS A 1 128 ? 13.197 10.832 -3.948 1.00 88.94 128 HIS A C 1
ATOM 1001 O O . HIS A 1 128 ? 13.119 10.185 -4.994 1.00 88.94 128 HIS A O 1
ATOM 1007 N N . ARG A 1 129 ? 13.963 11.927 -3.849 1.00 82.94 129 ARG A N 1
ATOM 1008 C CA . ARG A 1 129 ? 14.623 12.573 -4.995 1.00 82.94 129 ARG A CA 1
ATOM 1009 C C . ARG A 1 129 ? 15.428 11.592 -5.845 1.00 82.94 129 ARG A C 1
ATOM 1011 O O . ARG A 1 129 ? 15.366 11.666 -7.064 1.00 82.94 129 ARG A O 1
ATOM 1018 N N . THR A 1 130 ? 16.164 10.681 -5.216 1.00 79.75 130 THR A N 1
ATOM 1019 C CA . THR A 1 130 ? 16.981 9.692 -5.930 1.00 79.75 130 THR A CA 1
ATOM 1020 C C . THR A 1 130 ? 16.132 8.725 -6.761 1.00 79.75 130 THR A C 1
ATOM 1022 O O . THR A 1 130 ? 16.481 8.490 -7.911 1.00 79.75 130 THR A O 1
ATOM 1025 N N . ILE A 1 131 ? 14.994 8.233 -6.244 1.00 81.00 131 ILE A N 1
ATOM 1026 C CA . ILE A 1 131 ? 14.058 7.410 -7.035 1.00 81.00 131 ILE A CA 1
ATOM 1027 C C . ILE A 1 131 ? 13.507 8.231 -8.199 1.00 81.00 131 ILE A C 1
ATOM 1029 O O . ILE A 1 131 ? 13.531 7.773 -9.336 1.00 81.00 131 ILE A O 1
ATOM 1033 N N . THR A 1 132 ? 13.082 9.469 -7.944 1.00 81.88 132 THR A N 1
ATOM 1034 C CA . THR A 1 132 ? 12.551 10.349 -8.994 1.00 81.88 132 THR A CA 1
ATOM 1035 C C . THR A 1 132 ? 13.571 10.595 -10.109 1.00 81.88 132 THR A C 1
ATOM 1037 O O . THR A 1 132 ? 13.204 10.567 -11.280 1.00 81.88 132 THR A O 1
ATOM 1040 N N . VAL A 1 133 ? 14.851 10.787 -9.771 1.00 82.75 133 VAL A N 1
ATOM 1041 C CA . VAL A 1 133 ? 15.934 10.946 -10.758 1.00 82.75 133 VAL A CA 1
ATOM 1042 C C . VAL A 1 133 ? 16.132 9.669 -11.576 1.00 82.75 133 VAL A C 1
ATOM 1044 O O . VAL A 1 133 ? 16.214 9.758 -12.798 1.00 82.75 133 VAL A O 1
ATOM 1047 N N . VAL A 1 134 ? 16.160 8.494 -10.937 1.00 80.88 134 VAL A N 1
ATOM 1048 C CA . VAL A 1 134 ? 16.272 7.201 -11.639 1.00 80.88 134 VAL A CA 1
ATOM 1049 C C . VAL A 1 134 ? 15.104 7.012 -12.610 1.00 80.88 134 VAL A C 1
ATOM 1051 O O . VAL A 1 134 ? 15.316 6.691 -13.776 1.00 80.88 134 VAL A O 1
ATOM 1054 N N . ILE A 1 135 ? 13.876 7.293 -12.166 1.00 82.38 135 ILE A N 1
ATOM 1055 C CA . ILE A 1 135 ? 12.678 7.214 -13.009 1.00 82.38 135 ILE A CA 1
ATOM 1056 C C . ILE A 1 135 ? 12.793 8.156 -14.210 1.00 82.38 135 ILE A C 1
ATOM 1058 O O . ILE A 1 135 ? 12.529 7.738 -15.330 1.00 82.38 135 ILE A O 1
ATOM 1062 N N . GLN A 1 136 ? 13.206 9.408 -14.004 1.00 82.56 136 GLN A N 1
ATOM 1063 C CA . GLN A 1 136 ? 13.358 10.385 -15.088 1.00 82.56 136 GLN A CA 1
ATOM 1064 C C . GLN A 1 136 ? 14.431 9.986 -16.110 1.00 82.56 136 GLN A C 1
ATOM 1066 O O . GLN A 1 136 ? 14.293 10.307 -17.287 1.00 82.56 136 GLN A O 1
ATOM 1071 N N . GLN A 1 137 ? 15.494 9.309 -15.670 1.00 80.81 137 GLN A N 1
ATOM 1072 C CA . GLN A 1 137 ? 16.562 8.824 -16.546 1.00 80.81 137 GLN A CA 1
ATOM 1073 C C . GLN A 1 137 ? 16.128 7.614 -17.379 1.00 80.81 137 GLN A C 1
ATOM 1075 O O . GLN A 1 137 ? 16.439 7.555 -18.565 1.00 80.81 137 GLN A O 1
ATOM 1080 N N . LEU A 1 138 ? 15.423 6.659 -16.766 1.00 82.06 138 LEU A N 1
ATOM 1081 C CA . LEU A 1 138 ? 14.969 5.432 -17.430 1.00 82.06 138 LEU A CA 1
ATOM 1082 C C . LEU A 1 138 ? 13.722 5.656 -18.294 1.00 82.06 138 LEU A C 1
ATOM 1084 O O . LEU A 1 138 ? 13.575 5.045 -19.349 1.00 82.06 138 LEU A O 1
ATOM 1088 N N . TYR A 1 139 ? 12.842 6.551 -17.851 1.00 82.31 139 TYR A N 1
ATOM 1089 C CA . TYR A 1 139 ? 11.553 6.845 -18.464 1.00 82.31 139 TYR A CA 1
ATOM 1090 C C . TYR A 1 139 ? 11.421 8.362 -18.677 1.00 82.31 139 TYR A C 1
ATOM 1092 O O . TYR A 1 139 ? 10.678 9.034 -17.949 1.00 82.31 139 TYR A O 1
ATOM 1100 N N . PRO A 1 140 ? 12.145 8.943 -19.651 1.00 75.62 140 PRO A N 1
ATOM 1101 C CA . PRO A 1 140 ? 11.998 10.352 -19.986 1.00 75.62 140 PRO A CA 1
ATOM 1102 C C . PRO A 1 140 ? 10.571 10.614 -20.477 1.00 75.62 140 PRO A C 1
ATOM 1104 O O . PRO A 1 140 ? 10.068 9.939 -21.374 1.00 75.62 140 PRO A O 1
ATOM 1107 N N . THR A 1 141 ? 9.891 11.577 -19.860 1.00 68.50 141 THR A N 1
ATOM 1108 C CA . THR A 1 141 ? 8.518 11.919 -20.229 1.00 68.50 141 THR A CA 1
ATOM 1109 C C . THR A 1 141 ? 8.518 12.591 -21.600 1.00 68.50 141 THR A C 1
ATOM 1111 O O . THR A 1 141 ? 8.954 13.737 -21.725 1.00 68.50 141 THR A O 1
ATOM 1114 N N . GLU A 1 142 ? 8.003 11.923 -22.632 1.00 61.25 142 GLU A N 1
ATOM 1115 C CA . GLU A 1 142 ? 7.591 12.641 -23.835 1.00 61.25 142 GLU A CA 1
ATOM 1116 C C . GLU A 1 142 ? 6.389 13.521 -23.476 1.00 61.25 142 GLU A C 1
ATOM 1118 O O . GLU A 1 142 ? 5.417 13.068 -22.870 1.00 61.25 142 GLU A O 1
ATOM 1123 N N . VAL A 1 143 ? 6.468 14.806 -23.825 1.00 56.25 143 VAL A N 1
ATOM 1124 C CA . VAL A 1 143 ? 5.569 15.901 -23.401 1.00 56.25 143 VAL A CA 1
ATOM 1125 C C . VAL A 1 143 ? 4.110 15.725 -23.886 1.00 56.25 143 VAL A C 1
ATOM 1127 O O . VAL A 1 143 ? 3.264 16.589 -23.681 1.00 56.25 143 VAL A O 1
ATOM 1130 N N . THR A 1 144 ? 3.767 14.586 -24.485 1.00 49.81 144 THR A N 1
ATOM 1131 C CA . THR A 1 144 ? 2.501 14.341 -25.186 1.00 49.81 144 THR A CA 1
ATOM 1132 C C . THR A 1 144 ? 1.656 13.248 -24.526 1.00 49.81 144 THR A C 1
ATOM 1134 O O . THR A 1 144 ? 0.978 12.489 -25.211 1.00 49.81 144 THR A O 1
ATOM 1137 N N . SER A 1 145 ? 1.677 13.137 -23.197 1.00 50.47 145 SER A N 1
ATOM 1138 C CA . SER A 1 145 ? 0.714 12.281 -22.488 1.00 50.47 145 SER A CA 1
ATOM 1139 C C . SER A 1 145 ? -0.486 13.130 -22.049 1.00 50.47 145 SER A C 1
ATOM 1141 O O . SER A 1 145 ? -0.295 14.103 -21.314 1.00 50.47 145 SER A O 1
ATOM 1143 N N . PRO A 1 146 ? -1.719 12.827 -22.504 1.00 50.91 146 PRO A N 1
ATOM 1144 C CA . PRO A 1 146 ? -2.919 13.494 -22.011 1.00 50.91 146 PRO A CA 1
ATOM 1145 C C . PRO A 1 146 ? -3.012 13.360 -20.484 1.00 50.91 146 PRO A C 1
ATOM 1147 O O . PRO A 1 146 ? -2.611 12.329 -19.943 1.00 50.91 146 PRO A O 1
ATOM 1150 N N . PRO A 1 147 ? -3.567 14.351 -19.766 1.00 54.22 147 PRO A N 1
ATOM 1151 C CA . PRO A 1 147 ? -3.785 14.216 -18.334 1.00 54.22 147 PRO A CA 1
ATOM 1152 C C . PRO A 1 147 ? -4.687 13.008 -18.055 1.00 54.22 147 PRO A C 1
ATOM 1154 O O . PRO A 1 147 ? -5.680 12.803 -18.762 1.00 54.22 147 PRO A O 1
ATOM 1157 N N . LEU A 1 148 ? -4.337 12.243 -17.012 1.00 57.41 148 LEU A N 1
ATOM 1158 C CA . LEU A 1 148 ? -5.090 11.105 -16.473 1.00 57.41 148 LEU A CA 1
ATOM 1159 C C . LEU A 1 148 ? -6.588 11.439 -16.404 1.00 57.41 148 LEU A C 1
ATOM 1161 O O . LEU A 1 148 ? -7.069 12.065 -15.461 1.00 57.41 148 LEU A O 1
ATOM 1165 N N . THR A 1 149 ? -7.332 11.042 -17.432 1.00 49.91 149 THR A N 1
ATOM 1166 C CA . THR A 1 149 ? -8.778 11.288 -17.547 1.00 49.91 149 THR A CA 1
ATOM 1167 C C . THR A 1 149 ? -9.582 10.042 -17.206 1.00 49.91 149 THR A C 1
ATOM 1169 O O . THR A 1 149 ? -10.793 10.119 -16.997 1.00 49.91 149 THR A O 1
ATOM 1172 N N . GLN A 1 150 ? -8.919 8.893 -17.063 1.00 54.41 150 GLN A N 1
ATOM 1173 C CA . GLN A 1 150 ? -9.569 7.668 -16.641 1.00 54.41 150 GLN A CA 1
ATOM 1174 C C . GLN A 1 150 ? -9.588 7.608 -15.114 1.00 54.41 150 GLN A C 1
ATOM 1176 O O . GLN A 1 150 ? -8.688 7.083 -14.464 1.00 54.41 150 GLN A O 1
ATOM 1181 N N . LYS A 1 151 ? -10.629 8.205 -14.528 1.00 63.47 151 LYS A N 1
ATOM 1182 C CA . LYS A 1 151 ? -10.933 8.059 -13.105 1.00 63.47 151 LYS A CA 1
ATOM 1183 C C . LYS A 1 151 ? -11.181 6.575 -12.837 1.00 63.47 151 LYS A C 1
ATOM 1185 O O . LYS A 1 151 ? -12.223 6.054 -13.239 1.00 63.47 151 LYS A O 1
ATOM 1190 N N . GLU A 1 152 ? -10.227 5.892 -12.204 1.00 70.06 152 GLU A N 1
ATOM 1191 C CA . GLU A 1 152 ? -10.445 4.505 -11.802 1.00 70.06 152 GLU A CA 1
ATOM 1192 C C . GLU A 1 152 ? -11.704 4.432 -10.924 1.00 70.06 152 GLU A C 1
ATOM 1194 O O . GLU A 1 152 ? -11.888 5.273 -10.031 1.00 70.06 152 GLU A O 1
ATOM 1199 N N . PRO A 1 153 ? -12.608 3.472 -11.187 1.00 81.44 153 PRO A N 1
ATOM 1200 C CA . PRO A 1 153 ? -13.760 3.272 -10.330 1.00 81.44 153 PRO A CA 1
ATOM 1201 C C . PRO A 1 153 ? -13.272 2.967 -8.915 1.00 81.44 153 PRO A C 1
ATOM 1203 O O . PRO A 1 153 ? -12.329 2.201 -8.719 1.00 81.44 153 PRO A O 1
ATOM 1206 N N . TYR A 1 154 ? -13.920 3.579 -7.931 1.00 86.06 154 TYR A N 1
ATOM 1207 C CA . TYR A 1 154 ? -13.640 3.367 -6.519 1.00 86.06 154 TYR A CA 1
ATOM 1208 C C . TYR A 1 154 ? -14.825 2.675 -5.857 1.00 86.06 154 TYR A C 1
ATOM 1210 O O . TYR A 1 154 ? -15.978 2.858 -6.248 1.00 86.06 154 TYR A O 1
ATOM 1218 N N . GLU A 1 155 ? -14.524 1.892 -4.835 1.00 91.12 155 GLU A N 1
ATOM 1219 C CA . GLU A 1 155 ? -15.490 1.365 -3.888 1.00 91.12 155 GLU A CA 1
ATOM 1220 C C . GLU A 1 155 ? -15.231 1.962 -2.507 1.00 91.12 155 GLU A C 1
ATOM 1222 O O . GLU A 1 155 ? -14.093 2.234 -2.130 1.00 91.12 155 GLU A O 1
ATOM 1227 N N . GLU A 1 156 ? -16.298 2.175 -1.747 1.00 93.31 156 GLU A N 1
ATOM 1228 C CA . GLU A 1 156 ? -16.208 2.589 -0.351 1.00 93.31 156 GLU A CA 1
ATOM 1229 C C . GLU A 1 156 ? -16.395 1.378 0.558 1.00 93.31 156 GLU A C 1
ATOM 1231 O O . GLU A 1 156 ? -17.275 0.548 0.325 1.00 93.31 156 GLU A O 1
ATOM 1236 N N . THR A 1 157 ? -15.591 1.282 1.612 1.00 94.31 157 THR A N 1
ATOM 1237 C CA . THR A 1 157 ? -15.686 0.194 2.586 1.00 94.31 157 THR A CA 1
ATOM 1238 C C . THR A 1 157 ? -15.391 0.681 3.997 1.00 94.31 157 THR A C 1
ATOM 1240 O O . THR A 1 157 ? -14.502 1.499 4.205 1.00 94.31 157 THR A O 1
ATOM 1243 N N . ASP A 1 158 ? -16.127 0.165 4.974 1.00 94.50 158 ASP A N 1
ATOM 1244 C CA . ASP A 1 158 ? -15.824 0.282 6.404 1.00 94.50 158 ASP A CA 1
ATOM 1245 C C . ASP A 1 158 ? -15.138 -0.984 6.956 1.00 94.50 158 ASP A C 1
ATOM 1247 O O . ASP A 1 158 ? -14.735 -1.027 8.114 1.00 94.50 158 ASP A O 1
ATOM 1251 N N . ASP A 1 159 ? -14.968 -2.018 6.134 1.00 93.75 159 ASP A N 1
ATOM 1252 C CA . ASP A 1 159 ? -14.257 -3.245 6.490 1.00 93.75 159 ASP A CA 1
ATOM 1253 C C . ASP A 1 159 ? -12.730 -3.026 6.458 1.00 93.75 159 ASP A C 1
ATO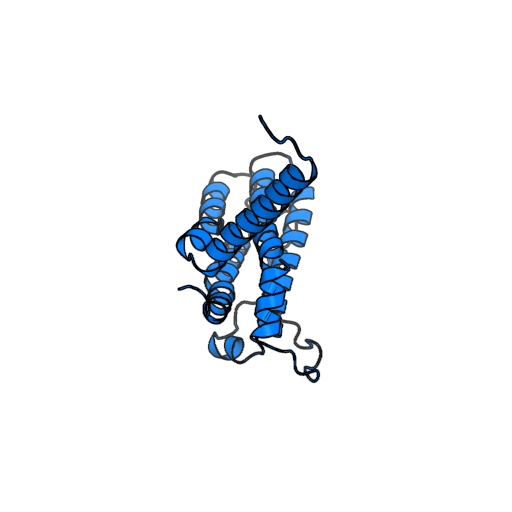M 1255 O O . ASP A 1 159 ? -12.127 -2.949 5.379 1.00 93.75 159 ASP A O 1
ATOM 1259 N N . LEU A 1 160 ? -12.094 -2.947 7.637 1.00 93.50 160 LEU A N 1
ATOM 1260 C CA . LEU A 1 160 ? -10.636 -2.809 7.749 1.00 93.50 160 LEU A CA 1
ATOM 1261 C C . LEU A 1 160 ? -9.902 -4.019 7.161 1.00 93.50 160 LEU A C 1
ATOM 1263 O O . LEU A 1 160 ? -8.835 -3.867 6.567 1.00 93.50 160 LEU A O 1
ATOM 1267 N N . ASP A 1 161 ? -10.448 -5.222 7.299 1.00 93.50 161 ASP A N 1
ATOM 1268 C CA . ASP A 1 161 ? -9.808 -6.416 6.775 1.00 93.50 161 ASP A CA 1
ATOM 1269 C C . ASP A 1 161 ? -9.671 -6.310 5.249 1.00 93.50 161 ASP A C 1
ATOM 1271 O O . ASP A 1 161 ? -8.592 -6.558 4.699 1.00 93.50 161 ASP A O 1
ATOM 1275 N N . LYS A 1 162 ? -10.732 -5.854 4.575 1.00 93.88 162 LYS A N 1
ATOM 1276 C CA . LYS A 1 162 ? -10.723 -5.566 3.136 1.00 93.88 162 LYS A CA 1
ATOM 1277 C C . LYS A 1 162 ? -9.690 -4.498 2.767 1.00 93.88 162 LYS A C 1
ATOM 1279 O O . LYS A 1 162 ? -8.942 -4.697 1.808 1.00 93.88 162 LYS A O 1
ATOM 1284 N N . VAL A 1 163 ? -9.595 -3.419 3.545 1.00 94.81 163 VAL A N 1
ATOM 1285 C CA . VAL A 1 163 ? -8.583 -2.360 3.367 1.00 94.81 163 VAL A CA 1
ATOM 1286 C C . VAL A 1 163 ? -7.166 -2.931 3.471 1.00 94.81 163 VAL A C 1
ATOM 1288 O O . VAL A 1 163 ? -6.328 -2.657 2.614 1.00 94.81 163 VAL A O 1
ATOM 1291 N N . LEU A 1 164 ? -6.902 -3.790 4.459 1.00 95.31 164 LEU A N 1
ATOM 1292 C CA . LEU A 1 164 ? -5.595 -4.424 4.635 1.00 95.31 164 LEU A CA 1
ATOM 1293 C C . LEU A 1 164 ? -5.260 -5.401 3.498 1.00 95.31 164 LEU A C 1
ATOM 1295 O O . LEU A 1 164 ? -4.104 -5.460 3.090 1.00 95.31 164 LEU A O 1
ATOM 1299 N N . ARG A 1 165 ? -6.236 -6.137 2.937 1.00 94.25 165 ARG A N 1
ATOM 1300 C CA . ARG A 1 165 ? -5.996 -6.964 1.728 1.00 94.25 165 ARG A CA 1
ATOM 1301 C C . ARG A 1 165 ? -5.684 -6.110 0.512 1.00 94.25 165 ARG A C 1
ATOM 1303 O O . ARG A 1 165 ? -4.869 -6.508 -0.312 1.00 94.25 165 ARG A O 1
ATOM 1310 N N . TYR A 1 166 ? -6.378 -4.984 0.361 1.00 93.88 166 TYR A N 1
ATOM 1311 C CA . TYR A 1 166 ? -6.101 -4.055 -0.725 1.00 93.88 166 TYR A CA 1
ATOM 1312 C C . TYR A 1 166 ? -4.673 -3.522 -0.616 1.00 93.88 166 TYR A C 1
ATOM 1314 O O . TYR A 1 166 ? -3.924 -3.591 -1.585 1.00 93.88 166 TYR A O 1
ATOM 1322 N N . PHE A 1 167 ? -4.290 -3.053 0.573 1.00 95.31 167 PHE A N 1
ATOM 1323 C CA . PHE A 1 167 ? -2.952 -2.537 0.832 1.00 95.31 167 PHE A CA 1
ATOM 1324 C C . PHE A 1 167 ? -1.876 -3.594 0.554 1.00 95.31 167 PHE A C 1
ATOM 1326 O O . PHE A 1 167 ? -0.949 -3.330 -0.202 1.00 95.31 167 PHE A O 1
ATOM 1333 N N . ASP A 1 168 ? -2.064 -4.821 1.044 1.00 95.50 168 ASP A N 1
ATOM 1334 C CA . ASP A 1 168 ? -1.161 -5.943 0.773 1.00 95.50 168 ASP A CA 1
ATOM 1335 C C . ASP A 1 168 ? -0.990 -6.211 -0.731 1.00 95.50 168 ASP A C 1
ATOM 1337 O O . ASP A 1 168 ? 0.128 -6.343 -1.222 1.00 95.50 168 ASP A O 1
ATOM 1341 N N . LYS A 1 169 ? -2.091 -6.230 -1.495 1.00 92.75 169 LYS A N 1
ATOM 1342 C CA . LYS A 1 169 ? -2.072 -6.440 -2.954 1.00 92.75 169 LYS A CA 1
ATOM 1343 C C . LYS A 1 169 ? -1.461 -5.277 -3.730 1.00 92.75 169 LYS A C 1
ATOM 1345 O O . LYS A 1 169 ? -0.858 -5.500 -4.777 1.00 92.75 169 LYS A O 1
ATOM 1350 N N . LEU A 1 170 ? -1.646 -4.043 -3.261 1.00 93.44 170 LEU A N 1
ATOM 1351 C CA . LEU A 1 170 ? -1.016 -2.867 -3.860 1.00 93.44 170 LEU A CA 1
ATOM 1352 C C . LEU A 1 170 ? 0.508 -2.996 -3.776 1.00 93.44 170 LEU A C 1
ATOM 1354 O O . LEU A 1 170 ? 1.189 -2.768 -4.774 1.00 93.44 170 LEU A O 1
ATOM 1358 N N . LEU A 1 171 ? 1.009 -3.401 -2.605 1.00 94.50 171 LEU A N 1
ATOM 1359 C CA . LEU A 1 171 ? 2.435 -3.548 -2.333 1.00 94.50 171 LEU A CA 1
ATOM 1360 C C . LEU A 1 171 ? 3.022 -4.790 -3.010 1.00 94.50 171 LEU A C 1
ATOM 1362 O O . LEU A 1 171 ? 3.867 -4.661 -3.881 1.00 94.50 171 LEU A O 1
ATOM 1366 N N . SER A 1 172 ? 2.517 -5.983 -2.694 1.00 92.62 172 SER A N 1
ATOM 1367 C CA . SER A 1 172 ? 3.024 -7.257 -3.238 1.00 92.62 172 SER A CA 1
ATOM 1368 C C . SER A 1 172 ? 2.735 -7.477 -4.731 1.00 92.62 172 SER A C 1
ATOM 1370 O O . SER A 1 172 ? 3.280 -8.396 -5.340 1.00 92.62 172 SER A O 1
ATOM 1372 N N . GLY A 1 173 ? 1.852 -6.667 -5.320 1.00 91.25 173 GLY A N 1
ATOM 1373 C CA . GLY A 1 173 ? 1.470 -6.731 -6.727 1.00 91.25 173 GLY A CA 1
ATOM 1374 C C . GLY A 1 173 ? 2.030 -5.562 -7.525 1.00 91.25 173 GLY A C 1
ATOM 1375 O O . GLY A 1 173 ? 3.144 -5.626 -8.035 1.00 91.25 173 GLY A O 1
ATOM 1376 N N . ARG A 1 174 ? 1.231 -4.494 -7.658 1.00 90.56 174 ARG A N 1
ATOM 1377 C CA . ARG A 1 174 ? 1.530 -3.358 -8.554 1.00 90.56 174 ARG A CA 1
ATOM 1378 C C . ARG A 1 174 ? 2.884 -2.717 -8.249 1.00 90.56 174 ARG A C 1
ATOM 1380 O O . ARG A 1 174 ? 3.629 -2.418 -9.177 1.00 90.56 174 ARG A O 1
ATOM 1387 N N . LEU A 1 175 ? 3.205 -2.519 -6.971 1.00 92.56 175 LEU A N 1
ATOM 1388 C CA . LEU A 1 175 ? 4.487 -1.939 -6.585 1.00 92.56 175 LEU A CA 1
ATOM 1389 C C . LEU A 1 175 ? 5.658 -2.872 -6.918 1.00 92.56 175 LEU A C 1
ATOM 1391 O O . LEU A 1 175 ? 6.619 -2.406 -7.516 1.00 92.56 175 LEU A O 1
ATOM 1395 N N . GLU A 1 176 ? 5.574 -4.168 -6.615 1.00 91.75 176 GLU A N 1
ATOM 1396 C CA . GLU A 1 176 ? 6.637 -5.116 -6.987 1.00 91.75 176 GLU A CA 1
ATOM 1397 C C . GLU A 1 176 ? 6.848 -5.212 -8.505 1.00 91.75 176 GLU A C 1
ATOM 1399 O O . GLU A 1 176 ? 7.989 -5.285 -8.965 1.00 91.75 176 GLU A O 1
ATOM 1404 N N . TRP A 1 177 ? 5.779 -5.156 -9.308 1.00 90.00 177 TRP A N 1
ATOM 1405 C CA . TRP A 1 177 ? 5.905 -5.106 -10.771 1.00 90.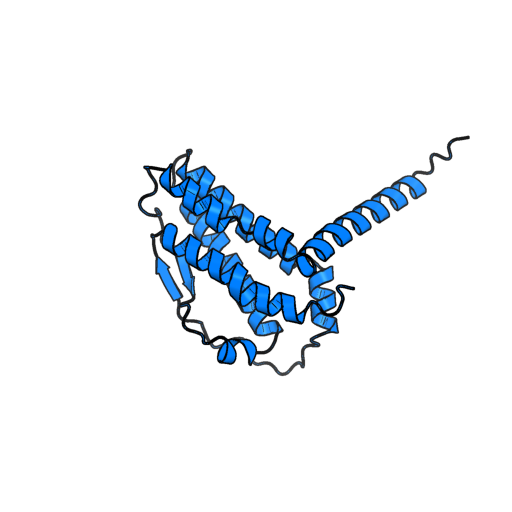00 177 TRP A CA 1
ATOM 1406 C C . TRP A 1 177 ? 6.665 -3.854 -11.218 1.00 90.00 177 TRP A C 1
ATOM 1408 O O . TRP A 1 177 ? 7.616 -3.957 -11.989 1.00 90.00 177 TRP A O 1
ATOM 1418 N N . LEU A 1 178 ? 6.319 -2.693 -10.655 1.00 90.00 178 LEU A N 1
ATOM 1419 C CA . LEU A 1 178 ? 6.989 -1.428 -10.953 1.00 90.00 178 LEU A CA 1
ATOM 1420 C C . LEU A 1 178 ? 8.461 -1.430 -10.512 1.00 90.00 178 LEU A C 1
ATOM 1422 O O . LEU A 1 178 ? 9.329 -0.973 -11.252 1.00 90.00 178 LEU A O 1
ATOM 1426 N N . ILE A 1 179 ? 8.770 -1.965 -9.328 1.00 89.44 179 ILE A N 1
ATOM 1427 C CA . ILE A 1 179 ? 10.148 -2.045 -8.823 1.00 89.44 179 ILE A CA 1
ATOM 1428 C C . ILE A 1 179 ? 10.993 -3.000 -9.668 1.00 89.44 179 ILE A C 1
ATOM 1430 O O . ILE A 1 179 ? 12.157 -2.704 -9.919 1.00 89.44 179 ILE A O 1
ATOM 1434 N N . THR A 1 180 ? 10.420 -4.095 -10.173 1.00 85.94 180 THR A N 1
ATOM 1435 C CA . THR A 1 180 ? 11.132 -5.026 -11.067 1.00 85.94 180 THR A CA 1
ATOM 1436 C C . THR A 1 180 ? 11.629 -4.321 -12.336 1.00 85.94 180 THR A C 1
ATOM 1438 O O . THR A 1 180 ? 12.727 -4.604 -12.807 1.00 85.94 180 THR A O 1
ATOM 1441 N N . GLU A 1 181 ? 10.872 -3.347 -12.846 1.00 84.88 181 GLU A N 1
ATOM 1442 C CA . GLU A 1 181 ? 11.270 -2.503 -13.983 1.00 84.88 181 GLU A CA 1
ATOM 1443 C C . GLU A 1 181 ? 12.323 -1.438 -13.629 1.00 84.88 181 GLU A C 1
ATOM 1445 O O . GLU A 1 181 ? 13.010 -0.926 -14.512 1.00 84.88 181 GLU A O 1
ATOM 1450 N N . LEU A 1 182 ? 12.464 -1.096 -12.345 1.00 79.25 182 LEU A N 1
ATOM 1451 C CA . LEU A 1 182 ? 13.513 -0.208 -11.832 1.00 79.25 182 LEU A CA 1
ATOM 1452 C C . LEU A 1 182 ? 14.793 -0.955 -11.446 1.00 79.25 182 LEU A C 1
ATOM 1454 O O . LEU A 1 182 ? 15.839 -0.326 -11.298 1.00 79.25 182 LEU A O 1
ATOM 1458 N N . ASN A 1 183 ? 14.731 -2.281 -11.307 1.00 71.38 183 ASN A N 1
ATOM 1459 C CA . ASN A 1 183 ? 15.798 -3.150 -10.802 1.00 71.38 183 ASN A CA 1
ATOM 1460 C C . ASN A 1 183 ? 17.006 -3.303 -11.759 1.00 71.38 183 ASN A C 1
ATOM 1462 O O . ASN A 1 183 ? 17.783 -4.247 -11.661 1.00 71.38 183 ASN A O 1
ATOM 1466 N N . LEU A 1 184 ? 17.185 -2.376 -12.703 1.00 58.81 184 LEU A N 1
ATOM 1467 C CA . LEU A 1 184 ? 18.244 -2.393 -13.719 1.00 58.81 184 LEU A CA 1
ATOM 1468 C C . LEU A 1 184 ? 19.648 -2.124 -13.144 1.00 58.81 184 LEU A C 1
ATOM 1470 O O . LEU A 1 184 ? 20.637 -2.280 -13.856 1.00 58.81 184 LEU A O 1
ATOM 1474 N N . SER A 1 185 ? 19.743 -1.711 -11.877 1.00 54.88 185 SER A N 1
ATOM 1475 C CA . SER A 1 185 ? 20.987 -1.290 -11.219 1.00 54.88 185 SER A CA 1
ATOM 1476 C C . SER A 1 185 ? 21.410 -2.156 -10.029 1.00 54.88 185 SER A C 1
ATOM 1478 O O . SER A 1 185 ? 22.338 -1.777 -9.317 1.00 54.88 185 SER A O 1
ATOM 1480 N N . CYS A 1 186 ? 20.723 -3.266 -9.760 1.00 67.12 186 CYS A N 1
ATOM 1481 C CA . CYS A 1 186 ? 21.057 -4.133 -8.634 1.00 67.12 186 CYS A CA 1
ATOM 1482 C C . CYS A 1 186 ? 22.010 -5.230 -9.112 1.00 67.12 186 CYS A C 1
ATOM 1484 O O . CYS A 1 186 ? 21.600 -6.240 -9.683 1.00 67.12 186 CYS A O 1
ATOM 1486 N N . SER A 1 187 ? 23.301 -4.960 -8.927 1.00 53.66 187 SER A N 1
ATOM 1487 C CA . SER A 1 187 ? 24.439 -5.823 -9.259 1.00 53.66 187 SER A CA 1
ATOM 1488 C C . SER A 1 187 ? 25.349 -5.976 -8.055 1.00 53.66 187 SER A C 1
ATOM 1490 O O . SER A 1 187 ? 25.694 -4.912 -7.488 1.00 53.66 187 SER A O 1
#

pLDDT: mean 81.88, std 15.98, range [34.19, 97.62]

Radius of gyration: 19.58 Å; chains: 1; bounding box: 64×32×48 Å

InterPro domains:
  IPR001323 Erythropoietin/thrombopoietin [PF00758] (38-182)
  IPR003978 Thrombopoietin [PTHR10560] (3-186)
  IPR009079 Four-helical cytokine-like, core [G3DSA:1.20.1250.10] (26-187)
  IPR009079 Four-helical cytokine-like, core [SSF47266] (39-181)

=== Feature glossary ===
Key to the feature types in this record:

Secondary structure (8-state, DSSP). Secondary structure is the local, repeating backbone conformation. DSSP classifies it into eight states by reading the hydrogen-bond network: three helix types (H, G, I), two β types (E, B), two non-regular types (T, S), and unstructured coil (-).

Backbone torsions (φ/ψ). Backbone dihedral angles. Every residue except chain termini has a φ (preceding-C → N → Cα → C) and a ψ (N → Cα → C → next-N). They are reported in degrees following the IUPAC sign convention. Secondary structure is essentially a statement about which (φ, ψ) basin each residue occupies.

Predicted aligned error. Predicted Aligned Error (PAE) is an AlphaFold confidence matrix: entry (i, j) is the expected error in the position of residue j, in ångströms, when the prediction is superimposed on the true structure at residue i. Low PAE within a block of residues means that block is internally rigid and well-predicted; high PAE between two blocks means their relative placement is uncertain even if each block individually is confident.

B-factor. B-factor (Debye–Waller factor) reflects atomic displacement in the crystal lattice. It is an experimental observable (units Å²), not a prediction; low values mean the atom is pinned down, high values mean it moves or is heterogeneous across the crystal.

Secondary structure (3-state, P-SEA). Three-state secondary structure (P-SEA) collapses the eight DSSP classes into helix (a), strand (b), and coil (c). P-SEA assigns these from Cα geometry alone — distances and angles — without requiring backbone oxygens, so it works on any Cα trace.

Sequence. Primary structure: the covalent order of the twenty standard amino acids along the backbone. Two proteins with the same sequence will (almost always) fold to the same structure; two with 30% identity often share a fold but not the details.

pLDDT. pLDDT is the predicted lDDT-Cα score: AlphaFold's confidence that the local environment of each residue (all inter-atomic distances within 15 Å) is correctly placed. It is a per-residue number between 0 and 100, with higher meaning more reliable.

InterPro / GO / CATH / organism. Functional annotations link the protein to curated databases. InterPro entries identify conserved domains and families by matching the sequence against member-database signatures (Pfam, PROSITE, CDD, …). Gene Ontology (GO) terms describe molecular function, biological process, and cellular component in a controlled vocabulary. CATH places the structure in a hierarchical fold classification (Class/Architecture/Topology/Homologous-superfamily). The organism is the source species.

Contact-map, Ramachandran, and PAE plots. Three diagnostic plots accompany the record. The Cα contact map visualizes the tertiary structure as a 2D adjacency matrix (8 Å cutoff, sequence-local contacts suppressed). The Ramachandran plot shows the distribution of backbone (φ, ψ) torsions, with points in the α and β basins reflecting secondary structure content. The PAE plot shows AlphaFold's inter-residue confidence as a color matrix.

mmCIF coordinates. The mmCIF table is the protein's shape written out atom by atom. For each backbone N, Cα, C, and carbonyl O, it records an (x, y, z) coordinate triple in Å plus the residue type, chain letter, and residue number.

Radius of gyration, Cα contacts, bounding box. Three whole-structure scalars: the radius of gyration (RMS distance of Cα from centroid, in Å), the count of Cα–Cα contacts (pairs closer than 8 Å and separated by more than four residues in sequence — i.e. tertiary, not local, contacts), and the bounding-box dimensions. Together they distinguish compact globular folds from extended fibres or disordered chains.

Foldseek 3Di. The Foldseek 3Di string encodes local tertiary geometry as a 20-letter alphabet — one character per residue — derived from the relative positions of nearby Cα atoms. Unlike the amino-acid sequence, 3Di is a direct function of the 3D structure, so two proteins with the same fold have similar 3Di strings even at low sequence identity.

Rendered structure images. Six rendered views show the 3D structure from the faces of a cube — i.e. along ±x, ±y, ±z. Rendering representation is drawn randomly per protein from cartoon (secondary-structure ribbons), sticks (backbone bonds), or molecular surface; coloring is either N→C rainbow (blue at the N-terminus through red at the C-terminus) or one color per chain.

Nearest PDB structures. The Foldseek neighbor list gives the closest experimentally determined structures in the PDB, ranked by structural alignment. TM-score near 1 means near-identical fold; near 0.3 means only rough topology match. This is how one finds what a novel AlphaFold prediction most resembles in the solved-structure universe.

Solvent-accessible surface area. SASA measures how much of the protein is reachable by solvent. It is computed by rolling a water-sized probe over the atomic surface and summing the exposed area (Å²). Per-residue SASA distinguishes core (buried, low SASA) from surface (exposed, high SASA) residues; total SASA is a whole-molecule size measure.